Protein AF-A0A0G4EU06-F1 (afdb_monomer)

Mean predicted aligned error: 9.2 Å

Foldseek 3Di:
DDDDDVLQQDADDDDDDDDDDDDPDFDDPQPPRFPKTFDDPPCLQGPRDHPQDKQFQGRLSLQFAADPAPQQQLLSQLQSQLCQQVVNNPSHSVVLCVQCVVLDPPCSRPHHDAQVSSQVSLVSSQWHKDWDQLVVDDLVVQLVVQSVLSNVSHKKKFWFFCVLLPHPDDTIGIWIFGIARPVQQWTWTSRNHPPGGIITGHSVSSSRRQQDADPVVRGGTTMIGIHHDQDPDPPDD

Solvent-accessible surface area (backbone atoms only — not comparable to full-atom values): 13623 Å² total; per-residue (Å²): 128,89,80,79,51,65,76,81,71,65,44,61,86,79,90,83,84,91,75,78,92,78,84,87,76,73,78,59,74,48,99,76,82,39,85,50,48,61,45,64,91,81,59,53,76,59,50,74,62,50,98,77,68,48,42,46,28,81,72,54,35,78,40,64,58,59,32,93,51,100,37,38,29,60,48,26,35,47,19,28,50,49,13,64,68,69,72,37,81,80,51,34,43,70,55,46,51,65,76,42,50,94,72,54,61,93,52,25,90,81,73,24,76,50,78,74,63,47,43,62,53,40,42,74,70,58,27,41,65,47,78,44,50,32,77,81,62,47,55,66,58,52,50,51,51,49,53,56,33,24,74,72,52,31,47,32,40,36,33,30,26,32,50,70,53,54,45,92,65,94,40,80,46,32,25,27,40,47,32,37,35,73,89,70,47,26,32,33,34,54,46,19,54,76,91,55,49,34,35,34,35,35,48,63,44,50,38,56,13,9,52,36,74,37,83,90,72,74,37,48,29,22,38,32,44,55,40,68,51,81,62,88,70,84,73,84,126

Radius of gyration: 17.37 Å; Cα contacts (8 Å, |Δi|>4): 442; chains: 1; bounding box: 33×51×48 Å

pLDDT: mean 79.71, std 24.06, range [26.06, 98.81]

InterPro domains:
  IPR007719 Phytochelatin synthase, N-terminal catalytic domain [PF05023] (93-223)
  IPR007719 Phytochelatin synthase, N-terminal catalytic domain [PS51443] (1-231)
  IPR038156 Phytochelatin synthase, N-terminal domain superfamily [G3DSA:3.90.70.30] (51-231)
  IPR038765 Papain-like cysteine peptidase superfamily [SSF54001] (62-226)
  IPR040409 Phytochelatin synthase [PTHR33447] (110-230)

Sequence (237 aa):
MPRCLATELLFDLDEIQPRPAYDGKVFCRQPHGTDLLLLGKDDANMTLHGDGGVLAVPGIGRWFKKQETNTTCAIASLALTAGVAHGDALISESSLVERLAPLLPSDLATKGMTLQQLVPLVDAAGLRPSTHLASDSSVEAFRDACCASLRRGVPVIVNYDMTCLGQEGVGGHFSVVGAYAPSCDRFLLLDVWPETPLVWATASQLYAAMDTIDGDSARSRGFIIVERKDGPGRQSD

Secondary structure (DSSP, 8-state):
-----GGGGPPP--SS-PPPP---------TT---PEEEPTTGGG-----TT--EE-TTGGGG----SSTT-HHHHHHHHHHHHHHT-TT--HHHHHHHHGGGS-TTHHHH---HHHHHHHHHHTTEEEEEEEGGGS-HHHHHHHHHHHHHTT--EEEEEEHHHHT-SSSSEEEEEEEEEETTTTEEEEE---TTPPEEEEEHHHHHHHHSSEETTTTEE-EEEEEEEPPPSP----

Structure (mmCIF, N/CA/C/O backbone):
data_AF-A0A0G4EU06-F1
#
_entry.id   AF-A0A0G4EU06-F1
#
loop_
_atom_site.group_PDB
_atom_site.id
_atom_site.type_symbol
_atom_site.label_atom_id
_atom_site.label_alt_id
_atom_site.label_comp_id
_atom_site.label_asym_id
_atom_site.label_entity_id
_atom_site.label_seq_id
_atom_site.pdbx_PDB_ins_code
_atom_site.Cartn_x
_atom_site.Cartn_y
_atom_site.Cartn_z
_atom_site.occupancy
_atom_site.B_iso_or_equiv
_atom_site.auth_seq_id
_atom_site.auth_comp_id
_atom_site.auth_asym_id
_atom_site.auth_atom_id
_atom_site.pdbx_PDB_model_num
ATOM 1 N N . MET A 1 1 ? -17.091 5.864 24.837 1.00 31.31 1 MET A N 1
ATOM 2 C CA . MET A 1 1 ? -16.634 4.793 23.928 1.00 31.31 1 MET A CA 1
ATOM 3 C C . MET A 1 1 ? -15.560 3.999 24.651 1.00 31.31 1 MET A C 1
ATOM 5 O O . MET A 1 1 ? -14.757 4.644 25.324 1.00 31.31 1 MET A O 1
ATOM 9 N N . PRO A 1 2 ? -15.575 2.657 24.618 1.00 33.62 2 PRO A N 1
ATOM 10 C CA . PRO A 1 2 ? -14.518 1.870 25.244 1.00 33.62 2 PRO A CA 1
ATOM 11 C C . PRO A 1 2 ? -13.181 2.208 24.570 1.00 33.62 2 PRO A C 1
ATOM 13 O O . PRO A 1 2 ? -13.089 2.265 23.345 1.00 33.62 2 PRO A O 1
ATOM 16 N N . ARG A 1 3 ? -12.165 2.529 25.376 1.00 37.31 3 ARG A N 1
ATOM 17 C CA . ARG A 1 3 ? -10.793 2.734 24.905 1.00 37.31 3 ARG A CA 1
ATOM 18 C C . ARG A 1 3 ? -10.205 1.356 24.640 1.00 37.31 3 ARG A C 1
ATOM 20 O O . ARG A 1 3 ? -9.918 0.652 25.598 1.00 37.31 3 ARG A O 1
ATOM 27 N N . CYS A 1 4 ? -10.030 1.000 23.374 1.00 39.66 4 CYS A N 1
ATOM 28 C CA . CYS A 1 4 ? -9.240 -0.170 23.018 1.00 39.66 4 CYS A CA 1
ATOM 29 C C . CYS A 1 4 ? -7.771 0.173 23.286 1.00 39.66 4 CYS A C 1
ATOM 31 O O . CYS A 1 4 ? -7.215 1.085 22.667 1.00 39.66 4 CYS A O 1
ATOM 33 N N . LEU A 1 5 ? -7.187 -0.463 24.296 1.00 39.22 5 LEU A N 1
ATOM 34 C CA . LEU A 1 5 ? -5.775 -0.301 24.624 1.00 39.22 5 LEU A CA 1
ATOM 35 C C . LEU A 1 5 ? -4.971 -1.216 23.700 1.00 39.22 5 LEU A C 1
ATOM 37 O O . LEU A 1 5 ? -5.394 -2.331 23.420 1.00 39.22 5 LEU A O 1
ATOM 41 N N . ALA A 1 6 ? -3.794 -0.785 23.245 1.00 40.38 6 ALA A N 1
ATOM 42 C CA . ALA A 1 6 ? -2.933 -1.618 22.399 1.00 40.38 6 ALA A CA 1
ATOM 43 C C . ALA A 1 6 ? -2.552 -2.963 23.057 1.00 40.38 6 ALA A C 1
ATOM 45 O O . ALA A 1 6 ? -2.252 -3.922 22.357 1.00 40.38 6 ALA A O 1
ATOM 46 N N . THR A 1 7 ? -2.636 -3.061 24.389 1.00 36.06 7 THR A N 1
ATOM 47 C CA . THR A 1 7 ? -2.501 -4.309 25.151 1.00 36.06 7 THR A CA 1
ATOM 48 C C . THR A 1 7 ? -3.620 -5.328 24.908 1.00 36.06 7 THR A C 1
ATOM 50 O O . THR A 1 7 ? -3.384 -6.512 25.098 1.00 36.06 7 THR A O 1
ATOM 53 N N . GLU A 1 8 ? -4.810 -4.912 24.464 1.00 33.50 8 GLU A N 1
ATOM 54 C CA . GLU A 1 8 ? -5.908 -5.813 24.059 1.00 33.50 8 GLU A CA 1
ATOM 55 C C . GLU A 1 8 ? -5.750 -6.324 22.616 1.00 33.50 8 GLU A C 1
ATOM 57 O O . GLU A 1 8 ? -6.488 -7.201 22.178 1.00 33.50 8 GLU A O 1
ATOM 62 N N . LEU A 1 9 ? -4.782 -5.774 21.877 1.00 41.88 9 LEU A N 1
ATOM 63 C CA . LEU A 1 9 ? -4.365 -6.212 20.545 1.00 41.88 9 LEU A CA 1
ATOM 64 C C . LEU A 1 9 ? -3.021 -6.965 20.605 1.00 41.88 9 LEU A C 1
ATOM 66 O O . LEU A 1 9 ? -2.372 -7.119 19.575 1.00 41.88 9 LEU A O 1
ATOM 70 N N . LEU A 1 10 ? -2.558 -7.375 21.795 1.00 36.28 10 LEU A N 1
ATOM 71 C CA . LEU A 1 10 ? -1.345 -8.181 21.945 1.00 36.28 10 LEU A CA 1
ATOM 72 C C . LEU A 1 10 ? -1.678 -9.647 21.696 1.00 36.28 10 LEU A C 1
ATOM 74 O O . LEU A 1 10 ? -2.497 -10.242 22.394 1.00 36.28 10 LEU A O 1
ATOM 78 N N . PHE A 1 11 ? -1.025 -10.203 20.686 1.00 42.72 11 PHE A N 1
ATOM 79 C CA . PHE A 1 11 ? -1.194 -11.579 20.259 1.00 42.72 11 PHE A CA 1
ATOM 80 C C . PHE A 1 11 ? -0.023 -12.445 20.744 1.00 42.72 11 PHE A C 1
ATOM 82 O O . PHE A 1 11 ? 0.967 -11.924 21.263 1.00 42.72 11 PHE A O 1
ATOM 89 N N . ASP A 1 12 ? -0.144 -13.764 20.610 1.00 32.78 12 ASP A N 1
ATOM 90 C CA . ASP A 1 12 ? 0.834 -14.725 21.125 1.00 32.78 12 ASP A CA 1
ATOM 91 C C . ASP A 1 12 ? 2.170 -14.641 20.366 1.00 32.78 12 ASP A C 1
ATOM 93 O O . ASP A 1 12 ? 2.211 -14.636 19.131 1.00 32.78 12 ASP A O 1
ATOM 97 N N . LEU A 1 13 ? 3.266 -14.542 21.118 1.00 35.59 13 LEU A N 1
ATOM 98 C CA . LEU A 1 13 ? 4.623 -14.340 20.610 1.00 35.59 13 LEU A CA 1
ATOM 99 C C . LEU A 1 13 ? 5.467 -15.592 20.858 1.00 35.59 13 LEU A C 1
ATOM 101 O O . LEU A 1 13 ? 6.407 -15.546 21.657 1.00 35.59 13 LEU A O 1
ATOM 105 N N . ASP A 1 14 ? 5.150 -16.678 20.161 1.00 29.47 14 ASP A N 1
ATOM 106 C CA . ASP A 1 14 ? 5.977 -17.880 20.183 1.00 29.47 14 ASP A CA 1
ATOM 107 C C . ASP A 1 14 ? 6.802 -18.041 18.896 1.00 29.47 14 ASP A C 1
ATOM 109 O O . ASP A 1 14 ? 6.309 -17.927 17.777 1.00 29.47 14 ASP A O 1
ATOM 113 N N . GLU A 1 15 ? 8.090 -18.311 19.136 1.00 33.31 15 GLU A N 1
ATOM 114 C CA . GLU A 1 15 ? 9.191 -18.650 18.225 1.00 33.31 15 GLU A CA 1
ATOM 115 C C . GLU A 1 15 ? 9.871 -17.512 17.428 1.00 33.31 15 GLU A C 1
ATOM 117 O O . GLU A 1 15 ? 9.556 -17.219 16.278 1.00 33.31 15 GLU A O 1
ATOM 122 N N . ILE A 1 16 ? 10.918 -16.918 18.032 1.00 28.78 16 ILE A N 1
ATOM 123 C CA . ILE A 1 16 ? 12.352 -17.078 17.662 1.00 28.78 16 ILE A CA 1
ATOM 124 C C . ILE A 1 16 ? 13.224 -16.186 18.598 1.00 28.78 16 ILE A C 1
ATOM 126 O O . ILE A 1 16 ? 13.313 -14.981 18.405 1.00 28.78 16 ILE A O 1
ATOM 130 N N . GLN A 1 17 ? 13.893 -16.823 19.582 1.00 26.06 17 GLN A N 1
ATOM 131 C CA . GLN A 1 17 ? 15.122 -16.427 20.337 1.00 26.06 17 GLN A CA 1
ATOM 132 C C . GLN A 1 17 ? 15.122 -15.123 21.211 1.00 26.06 17 GLN A C 1
ATOM 134 O O . GLN A 1 17 ? 14.263 -14.263 21.057 1.00 26.06 17 GLN A O 1
ATOM 139 N N . PRO A 1 18 ? 15.989 -15.014 22.256 1.00 34.06 18 PRO A N 1
ATOM 140 C CA . PRO A 1 18 ? 15.631 -14.413 23.550 1.00 34.06 18 PRO A CA 1
ATOM 141 C C . PRO A 1 18 ? 15.696 -12.878 23.586 1.00 34.06 18 PRO A C 1
ATOM 143 O O . PRO A 1 18 ? 16.629 -12.259 23.080 1.00 34.06 18 PRO A O 1
ATOM 146 N N . ARG A 1 19 ? 14.708 -12.276 24.260 1.00 33.72 19 ARG A N 1
ATOM 147 C CA . ARG A 1 19 ? 14.494 -10.823 24.363 1.00 33.72 19 ARG A CA 1
ATOM 148 C C . ARG A 1 19 ? 15.201 -10.196 25.573 1.00 33.72 19 ARG A C 1
ATOM 150 O O . ARG A 1 19 ? 15.254 -10.828 26.629 1.00 33.72 19 ARG A O 1
ATOM 157 N N . PRO A 1 20 ? 15.610 -8.916 25.506 1.00 28.33 20 PRO A N 1
ATOM 158 C CA . PRO A 1 20 ? 15.630 -8.066 26.689 1.00 28.33 20 PRO A CA 1
ATOM 159 C C . PRO A 1 20 ? 14.183 -7.763 27.126 1.00 28.33 20 PRO A C 1
ATOM 161 O O . PRO A 1 20 ? 13.293 -7.589 26.296 1.00 28.33 20 PRO A O 1
ATOM 164 N N . ALA A 1 21 ? 13.936 -7.756 28.436 1.00 29.19 21 ALA A N 1
ATOM 165 C CA . ALA A 1 21 ? 12.603 -7.633 29.030 1.00 29.19 21 ALA A CA 1
ATOM 166 C C . ALA A 1 21 ? 11.836 -6.389 28.531 1.00 29.19 21 ALA A C 1
ATOM 168 O O . ALA A 1 21 ? 12.341 -5.271 28.623 1.00 29.19 21 ALA A O 1
ATOM 169 N N . TYR A 1 22 ? 10.610 -6.586 28.034 1.00 33.06 22 TYR A N 1
ATOM 170 C CA . TYR A 1 22 ? 9.740 -5.520 27.527 1.00 33.06 22 TYR A CA 1
ATOM 171 C C . TYR A 1 22 ? 8.557 -5.291 28.488 1.00 33.06 22 TYR A C 1
ATOM 173 O O . TYR A 1 22 ? 7.755 -6.194 28.713 1.00 33.06 22 TYR A O 1
ATOM 181 N N . ASP A 1 23 ? 8.456 -4.089 29.067 1.00 27.86 23 ASP A N 1
ATOM 182 C CA . ASP A 1 23 ? 7.500 -3.701 30.128 1.00 27.86 23 ASP A CA 1
ATOM 183 C C . ASP A 1 23 ? 6.190 -3.094 29.578 1.00 27.86 23 ASP A C 1
ATOM 185 O O . ASP A 1 23 ? 5.802 -1.987 29.940 1.00 27.86 23 ASP A O 1
ATOM 189 N N . GLY A 1 24 ? 5.515 -3.791 28.656 1.00 33.66 24 GLY A N 1
ATOM 190 C CA . GLY A 1 24 ? 4.064 -3.658 28.413 1.00 33.66 24 GLY A CA 1
ATOM 191 C C . GLY A 1 24 ? 3.449 -2.267 28.152 1.00 33.66 24 GLY A C 1
ATOM 192 O O . GLY A 1 24 ? 2.228 -2.133 28.224 1.00 33.66 24 GLY A O 1
ATOM 193 N N . LYS A 1 25 ? 4.223 -1.217 27.855 1.00 33.34 25 LYS A N 1
ATOM 194 C CA . LYS A 1 25 ? 3.709 0.152 27.679 1.00 33.34 25 LYS A CA 1
ATOM 195 C C . LYS A 1 25 ? 3.772 0.588 26.221 1.00 33.34 25 LYS A C 1
ATOM 197 O O . LYS A 1 25 ? 4.757 1.164 25.774 1.00 33.34 25 LYS A O 1
ATOM 202 N N . VAL A 1 26 ? 2.669 0.383 25.505 1.00 37.12 26 VAL A N 1
ATOM 203 C CA . VAL A 1 26 ? 2.408 1.021 24.209 1.00 37.12 26 VAL A CA 1
ATOM 204 C C . VAL A 1 26 ? 1.682 2.341 24.449 1.00 37.12 26 VAL A C 1
ATOM 206 O O . VAL A 1 26 ? 0.474 2.355 24.658 1.00 37.12 26 VAL A O 1
ATOM 209 N N . PHE A 1 27 ? 2.414 3.452 24.411 1.00 35.69 27 PHE A N 1
ATOM 210 C CA . PHE A 1 27 ? 1.859 4.782 24.161 1.00 35.69 27 PHE A CA 1
ATOM 211 C C . PHE A 1 27 ? 2.941 5.666 23.552 1.00 35.69 27 PHE A C 1
ATOM 213 O O . PHE A 1 27 ? 3.854 6.100 24.247 1.00 35.69 27 PHE A O 1
ATOM 220 N N . CYS A 1 28 ? 2.775 6.025 22.284 1.00 31.33 28 CYS A N 1
ATOM 221 C CA . CYS A 1 28 ? 3.336 7.268 21.781 1.00 31.33 28 CYS A CA 1
ATOM 222 C C . CYS A 1 28 ? 2.177 8.070 21.200 1.00 31.33 28 CYS A C 1
ATOM 224 O O . CYS A 1 28 ? 1.813 7.918 20.039 1.00 31.33 28 CYS A O 1
ATOM 226 N N . ARG A 1 29 ? 1.572 8.926 22.034 1.00 33.97 29 ARG A N 1
ATOM 227 C CA . ARG A 1 29 ? 0.872 10.097 21.502 1.00 33.97 29 ARG A CA 1
ATOM 228 C C . ARG A 1 29 ? 1.923 10.877 20.724 1.00 33.97 29 ARG A C 1
ATOM 230 O O . ARG A 1 29 ? 2.868 11.375 21.334 1.00 33.97 29 ARG A O 1
ATOM 237 N N . GLN A 1 30 ? 1.769 10.964 19.408 1.00 37.09 30 GLN A N 1
ATOM 238 C CA . GLN A 1 30 ? 2.522 11.943 18.636 1.00 37.09 30 GLN A CA 1
ATOM 239 C C . GLN A 1 30 ? 2.224 13.340 19.222 1.00 37.09 30 GLN A C 1
ATOM 241 O O . GLN A 1 30 ? 1.119 13.558 19.743 1.00 37.09 30 GLN A O 1
ATOM 246 N N . PRO A 1 31 ? 3.157 14.305 19.151 1.00 32.3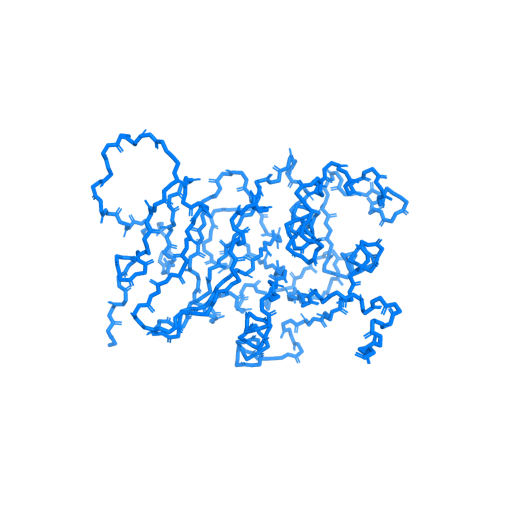8 31 PRO A N 1
ATOM 247 C CA . PRO A 1 31 ? 2.986 15.634 19.749 1.00 32.38 31 PRO A CA 1
ATOM 248 C C . PRO A 1 31 ? 1.784 16.432 19.202 1.00 32.38 31 PRO A C 1
ATOM 250 O O . PRO A 1 31 ? 1.507 17.534 19.675 1.00 32.38 31 PRO A O 1
ATOM 253 N N . HIS A 1 32 ? 1.059 15.898 18.213 1.00 39.41 32 HIS A N 1
ATOM 254 C CA . HIS A 1 32 ? 0.031 16.588 17.435 1.00 39.41 32 HIS A CA 1
ATOM 255 C C . HIS A 1 32 ? -1.331 15.871 17.419 1.00 39.41 32 HIS A C 1
ATOM 257 O O . HIS A 1 32 ? -2.067 15.937 16.442 1.00 39.41 32 HIS A O 1
ATOM 263 N N . GLY A 1 33 ? -1.713 15.215 18.519 1.00 41.62 33 GLY A N 1
ATOM 264 C CA . GLY A 1 33 ? -3.121 14.866 18.767 1.00 41.62 33 GLY A CA 1
ATOM 265 C C . GLY A 1 33 ? -3.715 13.746 17.903 1.00 41.62 33 GLY A C 1
ATOM 266 O O . GLY A 1 33 ? -4.927 13.543 17.956 1.00 41.62 33 GLY A O 1
ATOM 267 N N . THR A 1 34 ? -2.904 12.996 17.155 1.00 52.56 34 THR A N 1
ATOM 268 C CA . THR A 1 34 ? -3.357 11.826 16.394 1.00 52.56 34 THR A CA 1
ATOM 269 C C . THR A 1 34 ? -3.357 10.560 17.251 1.00 52.56 34 THR A C 1
ATOM 271 O O . THR A 1 34 ? -2.428 10.276 18.008 1.00 52.56 34 THR A O 1
ATOM 274 N N . ASP A 1 35 ? -4.455 9.806 17.166 1.00 63.22 35 ASP A N 1
ATOM 275 C CA . ASP A 1 35 ? -4.707 8.588 17.942 1.00 63.22 35 ASP A CA 1
ATOM 276 C C . ASP A 1 35 ? -4.176 7.351 17.199 1.00 63.22 35 ASP A C 1
ATOM 278 O O . ASP A 1 35 ? -4.943 6.473 16.809 1.00 63.22 35 ASP A O 1
ATOM 282 N N . LEU A 1 36 ? -2.871 7.324 16.908 1.00 63.59 36 LEU A N 1
ATOM 283 C CA . LEU A 1 36 ? -2.190 6.167 16.314 1.00 63.59 36 LEU A CA 1
ATOM 284 C C . LEU A 1 36 ? -1.681 5.233 17.419 1.00 63.59 36 LEU A C 1
ATOM 286 O O . LEU A 1 36 ? -1.103 5.697 18.403 1.00 63.59 36 LEU A O 1
ATOM 290 N N . LEU A 1 37 ? -1.852 3.917 17.247 1.00 65.94 37 LEU A N 1
ATOM 291 C CA . LEU A 1 37 ? -1.211 2.928 18.124 1.00 65.94 37 LEU A CA 1
ATOM 292 C C . LEU A 1 37 ? 0.017 2.366 17.411 1.00 65.94 37 LEU A C 1
ATOM 294 O O . LEU A 1 37 ? -0.105 1.814 16.321 1.00 65.94 37 LEU A O 1
ATOM 298 N N . LEU A 1 38 ? 1.192 2.527 18.013 1.00 62.69 38 LEU A N 1
ATOM 299 C CA . LEU A 1 38 ? 2.465 2.098 17.432 1.00 62.69 38 LEU A CA 1
ATOM 300 C C . LEU A 1 38 ? 2.844 0.715 17.972 1.00 62.69 38 LEU A C 1
ATOM 302 O O . LEU A 1 38 ? 2.709 0.475 19.170 1.00 62.69 38 LEU A O 1
ATOM 306 N N . LEU A 1 39 ? 3.350 -0.163 17.111 1.00 61.31 39 LEU A N 1
ATOM 307 C CA . LEU A 1 39 ? 3.969 -1.432 17.506 1.00 61.31 39 LEU A CA 1
ATOM 308 C C . LEU A 1 39 ? 5.498 -1.304 17.496 1.00 61.31 39 LEU A C 1
ATOM 310 O O . LEU A 1 39 ? 6.059 -0.469 16.783 1.00 61.31 39 LEU A O 1
ATOM 314 N N . GLY A 1 40 ? 6.182 -2.117 18.300 1.00 51.50 40 GLY A N 1
ATOM 315 C CA . GLY A 1 40 ? 7.639 -2.147 18.357 1.00 51.50 40 GLY A CA 1
ATOM 316 C C . GLY A 1 40 ? 8.263 -2.607 17.035 1.00 51.50 40 GLY A C 1
ATOM 317 O O . GLY A 1 40 ? 7.629 -3.260 16.207 1.00 51.50 40 GLY A O 1
ATOM 318 N N . LYS A 1 41 ? 9.537 -2.250 16.822 1.00 42.56 41 LYS A N 1
ATOM 319 C CA . LYS A 1 41 ? 10.278 -2.527 15.575 1.00 42.56 41 LYS A CA 1
ATOM 320 C C . LYS A 1 41 ? 10.529 -4.023 15.308 1.00 42.56 41 LYS A C 1
ATOM 322 O O . LYS A 1 41 ? 10.807 -4.368 14.164 1.00 42.56 41 LYS A O 1
ATOM 327 N N . ASP A 1 42 ? 10.367 -4.884 16.314 1.00 40.53 42 ASP A N 1
ATOM 328 C CA . ASP A 1 42 ? 10.672 -6.323 16.251 1.00 40.53 42 ASP A CA 1
ATOM 329 C C . ASP A 1 42 ? 9.412 -7.222 16.184 1.00 40.53 42 ASP A C 1
ATOM 331 O O . ASP A 1 42 ? 9.513 -8.447 16.188 1.00 40.53 42 ASP A O 1
ATOM 335 N N . ASP A 1 43 ? 8.214 -6.634 16.068 1.00 45.91 43 ASP A N 1
ATOM 336 C CA . ASP A 1 43 ? 6.922 -7.328 16.230 1.00 45.91 43 ASP A CA 1
ATOM 337 C C . ASP A 1 43 ? 6.339 -7.911 14.919 1.00 45.91 43 ASP A C 1
ATOM 339 O O . ASP A 1 43 ? 5.149 -8.216 14.827 1.00 45.91 43 ASP A O 1
ATOM 343 N N . ALA A 1 44 ? 7.146 -8.075 13.866 1.00 40.34 44 ALA A N 1
ATOM 344 C CA . ALA A 1 44 ? 6.649 -8.519 12.557 1.00 40.34 44 ALA A CA 1
ATOM 345 C C . ALA A 1 44 ? 6.130 -9.972 12.554 1.00 40.34 44 ALA A C 1
ATOM 347 O O . ALA A 1 44 ? 5.256 -10.297 11.757 1.00 40.34 44 ALA A O 1
ATOM 348 N N . ASN A 1 45 ? 6.604 -10.836 13.461 1.00 36.28 45 ASN A N 1
ATOM 349 C CA . ASN A 1 45 ? 6.195 -12.248 13.556 1.00 36.28 45 ASN A CA 1
ATOM 350 C C . ASN A 1 45 ? 4.844 -12.471 14.258 1.00 36.28 45 ASN A C 1
ATOM 352 O O . ASN A 1 45 ? 4.557 -13.573 14.719 1.00 36.28 45 ASN A O 1
ATOM 356 N N . MET A 1 46 ? 3.994 -11.448 14.349 1.00 46.41 46 MET A N 1
ATOM 357 C CA . MET A 1 46 ? 2.757 -11.569 15.103 1.00 46.41 46 MET A CA 1
ATOM 358 C C . MET A 1 46 ? 1.753 -12.505 14.432 1.00 46.41 46 MET A C 1
ATOM 360 O O . MET A 1 46 ? 1.123 -12.177 13.425 1.00 46.41 46 MET A O 1
ATOM 364 N N . THR A 1 47 ? 1.564 -13.672 15.041 1.00 38.09 47 THR A N 1
ATOM 365 C CA . THR A 1 47 ? 0.394 -14.511 14.823 1.00 38.09 47 THR A CA 1
ATOM 366 C C . THR A 1 47 ? -0.805 -13.755 15.381 1.00 38.09 47 THR A C 1
ATOM 368 O O . THR A 1 47 ? -1.035 -13.765 16.581 1.00 38.09 47 THR A O 1
ATOM 371 N N . LEU A 1 48 ? -1.531 -13.020 14.536 1.00 43.62 48 LEU A N 1
ATOM 372 C CA . LEU A 1 48 ? -2.675 -12.191 14.931 1.00 43.62 48 LEU A CA 1
ATOM 373 C C . LEU A 1 48 ? -3.872 -13.079 15.351 1.00 43.62 48 LEU A C 1
ATOM 375 O O . LEU A 1 48 ? -4.824 -13.257 14.594 1.00 43.62 48 LEU A O 1
ATOM 379 N N . HIS A 1 49 ? -3.810 -13.687 16.537 1.00 39.38 49 HIS A N 1
ATOM 380 C CA . HIS A 1 49 ? -4.869 -14.511 17.131 1.00 39.38 49 HIS A CA 1
ATOM 381 C C . HIS A 1 49 ? -5.528 -13.802 18.309 1.00 39.38 49 HIS A C 1
ATOM 383 O O . HIS A 1 49 ? -5.049 -13.879 19.435 1.00 39.38 49 HIS A O 1
ATOM 389 N N . GLY A 1 50 ? -6.608 -13.070 18.047 1.00 38.56 50 GLY A N 1
ATOM 390 C CA . GLY A 1 50 ? -7.351 -12.375 19.095 1.00 38.56 50 GLY A CA 1
ATOM 391 C C . GLY A 1 50 ? -8.680 -13.052 19.364 1.00 38.56 50 GLY A C 1
ATOM 392 O O . GLY A 1 50 ? -9.526 -13.110 18.465 1.00 38.56 50 GLY A O 1
ATOM 393 N N . ASP A 1 51 ? -8.898 -13.460 20.613 1.00 39.69 51 ASP A N 1
ATOM 394 C CA . ASP A 1 51 ? -10.241 -13.482 21.187 1.00 39.69 51 ASP A CA 1
ATOM 395 C C . ASP A 1 51 ? -10.848 -12.081 20.975 1.00 39.69 51 ASP A C 1
ATOM 397 O O . ASP A 1 51 ? -10.458 -11.108 21.614 1.00 39.69 51 ASP A O 1
ATOM 401 N N . GLY A 1 52 ? -11.718 -11.946 19.966 1.00 50.66 52 GLY A N 1
ATOM 402 C CA . GLY A 1 52 ? -12.224 -10.645 19.502 1.00 50.66 52 GLY A CA 1
ATOM 403 C C . GLY A 1 52 ? -12.421 -10.497 17.987 1.00 50.66 52 GLY A C 1
ATOM 404 O O . GLY A 1 52 ? -12.985 -9.495 17.553 1.00 50.66 52 GLY A O 1
ATOM 405 N N . GLY A 1 53 ? -12.012 -11.476 17.170 1.00 66.12 53 GLY A N 1
ATOM 406 C CA . GLY A 1 53 ? -12.384 -11.518 15.746 1.00 66.12 53 GLY A CA 1
ATOM 407 C C . GLY A 1 53 ? -11.580 -10.584 14.833 1.00 66.12 53 GLY A C 1
ATOM 408 O O . GLY A 1 53 ? -12.117 -10.071 13.850 1.00 66.12 53 GLY A O 1
ATOM 409 N N . VAL A 1 54 ? -10.302 -10.356 15.151 1.00 75.25 54 VAL A N 1
ATOM 410 C CA . VAL A 1 54 ? -9.366 -9.641 14.268 1.00 75.25 54 VAL A CA 1
ATOM 411 C C . VAL A 1 54 ? -9.214 -10.397 12.956 1.00 75.25 54 VAL A C 1
ATOM 413 O O . VAL A 1 54 ? -9.040 -11.613 12.922 1.00 75.25 54 VAL A O 1
ATOM 416 N N . LEU A 1 55 ? -9.284 -9.647 11.866 1.00 85.00 55 LEU A N 1
ATOM 417 C CA . LEU A 1 55 ? -9.170 -10.165 10.522 1.00 85.00 55 LEU A CA 1
ATOM 418 C C . LEU A 1 55 ? -7.767 -9.889 9.989 1.00 85.00 55 LEU A C 1
ATOM 420 O O . LEU A 1 55 ? -7.401 -8.732 9.819 1.00 85.00 55 LEU A O 1
ATOM 424 N N . ALA A 1 56 ? -6.998 -10.931 9.698 1.00 85.62 56 ALA A N 1
ATOM 425 C CA . ALA A 1 56 ? -5.585 -10.811 9.363 1.00 85.62 56 ALA A CA 1
ATOM 426 C C . ALA A 1 56 ? -5.180 -11.710 8.197 1.00 85.62 56 ALA A C 1
ATOM 428 O O . ALA A 1 56 ? -5.745 -12.788 8.014 1.00 85.62 56 ALA A O 1
ATOM 429 N N . VAL A 1 57 ? -4.151 -11.292 7.458 1.00 85.69 57 VAL A N 1
ATOM 43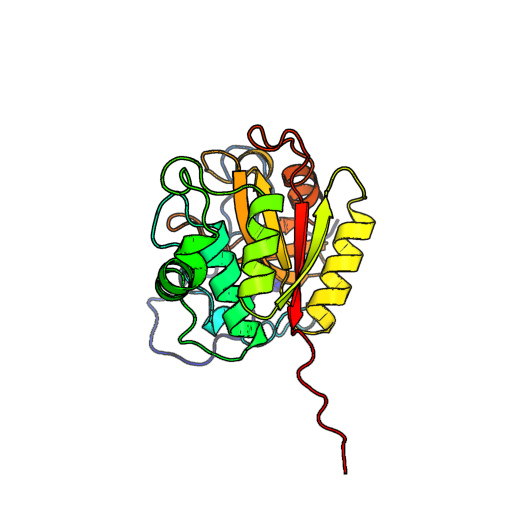0 C CA . VAL A 1 57 ? -3.457 -12.156 6.498 1.00 85.69 57 VAL A CA 1
ATOM 431 C C . VAL A 1 57 ? -2.481 -13.066 7.256 1.00 85.69 57 VAL A C 1
ATOM 433 O O . VAL A 1 57 ? -1.531 -12.559 7.862 1.00 85.69 57 VAL A O 1
ATOM 436 N N . PRO A 1 58 ? -2.666 -14.398 7.237 1.00 79.50 58 PRO A N 1
ATOM 437 C CA . PRO A 1 58 ? -1.804 -15.307 7.986 1.00 79.50 58 PRO A CA 1
ATOM 438 C C . PRO A 1 58 ? -0.342 -15.244 7.529 1.00 79.50 58 PRO A C 1
ATOM 440 O O . PRO A 1 58 ? -0.051 -15.260 6.334 1.00 79.50 58 PRO A O 1
ATOM 443 N N . GLY A 1 59 ? 0.584 -15.194 8.489 1.00 78.38 59 GLY A N 1
ATOM 444 C CA . GLY A 1 59 ? 2.027 -15.255 8.234 1.00 78.38 59 GLY A CA 1
ATOM 445 C C . GLY A 1 59 ? 2.624 -14.036 7.526 1.00 78.38 59 GLY A C 1
ATOM 446 O O . GLY A 1 59 ? 3.795 -14.093 7.154 1.00 78.38 59 GLY A O 1
ATOM 447 N N . ILE A 1 60 ? 1.860 -12.946 7.342 1.00 85.25 60 ILE A N 1
ATOM 448 C CA . ILE A 1 60 ? 2.263 -11.783 6.527 1.00 85.25 60 ILE A CA 1
ATOM 449 C C . ILE A 1 60 ? 3.629 -11.192 6.920 1.00 85.25 60 ILE A C 1
ATOM 451 O O . ILE A 1 60 ? 4.377 -10.712 6.068 1.00 85.25 60 ILE A O 1
ATOM 455 N N . GLY A 1 61 ? 3.989 -11.308 8.199 1.00 82.44 61 GLY A N 1
ATOM 456 C CA . GLY A 1 61 ? 5.280 -10.909 8.751 1.00 82.44 61 GLY A CA 1
ATOM 457 C C . GLY A 1 61 ? 6.499 -11.484 8.041 1.00 82.44 61 GLY A C 1
ATOM 458 O O . GLY A 1 61 ? 7.502 -10.793 7.893 1.00 82.44 61 GLY A O 1
ATOM 459 N N . ARG A 1 62 ? 6.402 -12.716 7.523 1.00 83.50 62 ARG A N 1
ATOM 460 C CA . ARG A 1 62 ? 7.504 -13.404 6.831 1.00 83.50 62 ARG A CA 1
ATOM 461 C C . ARG A 1 62 ? 8.013 -12.637 5.607 1.00 83.50 62 ARG A C 1
ATOM 463 O O . ARG A 1 62 ? 9.172 -12.791 5.225 1.00 83.50 62 ARG A O 1
ATOM 470 N N . TRP A 1 63 ? 7.142 -11.850 4.980 1.00 86.44 63 TRP A N 1
ATOM 471 C CA . TRP A 1 63 ? 7.442 -11.094 3.764 1.00 86.44 63 TRP A CA 1
ATOM 472 C C . TRP A 1 63 ? 7.656 -9.602 4.028 1.00 86.44 63 TRP A C 1
ATOM 474 O O . TRP A 1 63 ? 8.001 -8.864 3.107 1.00 86.44 63 TRP A O 1
ATOM 484 N N . PHE A 1 64 ? 7.460 -9.143 5.266 1.00 89.44 64 PHE A N 1
ATOM 485 C CA . PHE A 1 64 ? 7.616 -7.739 5.614 1.00 89.44 64 PHE A CA 1
ATOM 486 C C . PHE A 1 64 ? 9.096 -7.350 5.696 1.00 89.44 64 PHE A C 1
ATOM 488 O O . PHE A 1 64 ? 9.887 -7.962 6.414 1.00 89.44 64 PHE A O 1
ATOM 495 N N . LYS A 1 65 ? 9.459 -6.297 4.962 1.00 89.62 65 LYS A N 1
ATOM 496 C CA . LYS A 1 65 ? 10.777 -5.659 4.988 1.00 89.62 65 LYS A CA 1
ATOM 497 C C . LYS A 1 65 ? 10.600 -4.149 4.886 1.00 89.62 65 LYS A C 1
ATOM 499 O O . LYS A 1 65 ? 9.646 -3.673 4.271 1.00 89.62 65 LYS A O 1
ATOM 504 N N . LYS A 1 66 ? 11.540 -3.407 5.469 1.00 91.56 66 LYS A N 1
ATOM 505 C CA . LYS A 1 66 ? 11.671 -1.970 5.219 1.00 91.56 66 LYS A CA 1
ATOM 506 C C . LYS A 1 66 ? 12.245 -1.738 3.818 1.00 91.56 66 LYS A C 1
ATOM 508 O O . LYS A 1 66 ? 13.025 -2.563 3.345 1.00 91.56 66 LYS A O 1
ATOM 513 N N . GLN A 1 67 ? 11.835 -0.647 3.177 1.00 93.06 67 GLN A N 1
ATOM 514 C CA . GLN A 1 67 ? 12.307 -0.254 1.851 1.00 93.06 67 GLN A CA 1
ATOM 515 C C . GLN A 1 67 ? 13.817 0.021 1.854 1.00 93.06 67 GLN A C 1
ATOM 517 O O . GLN A 1 67 ? 14.367 0.475 2.860 1.00 93.06 67 GLN A O 1
ATOM 522 N N . GLU A 1 68 ? 14.485 -0.236 0.731 1.00 91.62 68 GLU A N 1
ATOM 523 C CA . GLU A 1 68 ? 15.944 -0.110 0.608 1.00 91.62 68 GLU A CA 1
ATOM 524 C C . GLU A 1 68 ? 16.393 1.341 0.330 1.00 91.62 68 GLU A C 1
ATOM 526 O O . GLU A 1 68 ? 17.520 1.716 0.657 1.00 91.62 68 GLU A O 1
ATOM 531 N N . THR A 1 69 ? 15.523 2.182 -0.245 1.00 90.62 69 THR A N 1
ATOM 532 C CA . THR A 1 69 ? 15.823 3.591 -0.578 1.00 90.62 69 THR A CA 1
ATOM 533 C C . THR A 1 69 ? 14.674 4.521 -0.199 1.00 90.62 69 THR A C 1
ATOM 535 O O . THR A 1 69 ? 13.554 4.064 -0.028 1.00 90.62 69 THR A O 1
ATOM 538 N N . ASN A 1 70 ? 14.895 5.837 -0.156 1.00 90.19 70 ASN A N 1
ATOM 539 C CA . ASN A 1 70 ? 13.872 6.815 0.249 1.00 90.19 70 ASN A CA 1
ATOM 540 C C . ASN A 1 70 ? 12.716 7.021 -0.752 1.00 90.19 70 ASN A C 1
ATOM 542 O O . ASN A 1 70 ? 11.803 7.785 -0.455 1.00 90.19 70 ASN A O 1
ATOM 546 N N . THR A 1 71 ? 12.721 6.381 -1.925 1.00 93.56 71 THR A N 1
ATOM 547 C CA . THR A 1 71 ? 11.681 6.589 -2.955 1.00 93.56 71 THR A CA 1
ATOM 548 C C . THR A 1 71 ? 11.039 5.297 -3.463 1.00 93.56 71 THR A C 1
ATOM 550 O O . THR A 1 71 ? 10.184 5.329 -4.346 1.00 93.56 71 THR A O 1
ATOM 553 N N . THR A 1 72 ? 11.403 4.145 -2.901 1.00 95.38 72 THR A N 1
ATOM 554 C CA . THR A 1 72 ? 10.977 2.823 -3.388 1.00 95.38 72 THR A CA 1
ATOM 555 C C . THR A 1 72 ? 9.864 2.173 -2.563 1.00 95.38 72 THR A C 1
ATOM 557 O O . THR A 1 72 ? 9.569 0.994 -2.756 1.00 95.38 72 THR A O 1
ATOM 560 N N . CYS A 1 73 ? 9.169 2.926 -1.703 1.00 96.81 73 CYS A N 1
ATOM 561 C CA . CYS A 1 73 ? 8.067 2.422 -0.869 1.00 96.81 73 CYS A CA 1
ATOM 562 C C . CYS A 1 73 ? 6.979 1.666 -1.659 1.00 96.81 73 CYS A C 1
ATOM 564 O O . CYS A 1 73 ? 6.456 0.652 -1.187 1.00 96.81 73 CYS A O 1
ATOM 566 N N . ALA A 1 74 ? 6.680 2.096 -2.891 1.00 97.81 74 ALA A N 1
ATOM 567 C CA . ALA A 1 74 ? 5.751 1.407 -3.789 1.00 97.81 74 ALA A CA 1
ATOM 568 C C . ALA A 1 74 ? 6.249 0.003 -4.189 1.00 97.81 74 ALA A C 1
ATOM 570 O O . ALA A 1 74 ? 5.477 -0.957 -4.191 1.00 97.81 74 ALA A O 1
ATOM 571 N N . ILE A 1 75 ? 7.548 -0.138 -4.478 1.00 97.94 75 ILE A N 1
ATOM 572 C CA . ILE A 1 75 ? 8.170 -1.409 -4.876 1.00 97.94 75 ILE A CA 1
ATOM 573 C C . ILE A 1 75 ? 8.341 -2.328 -3.664 1.00 97.94 75 ILE A C 1
ATOM 575 O O . ILE A 1 75 ? 8.066 -3.520 -3.769 1.00 97.94 75 ILE A O 1
ATOM 579 N N . ALA A 1 76 ? 8.709 -1.786 -2.501 1.00 97.50 76 ALA A N 1
ATOM 580 C CA . ALA A 1 76 ? 8.761 -2.538 -1.248 1.00 97.50 76 ALA A CA 1
ATOM 581 C C . ALA A 1 76 ? 7.381 -3.113 -0.875 1.00 97.50 76 ALA A C 1
ATOM 583 O O . ALA A 1 76 ? 7.254 -4.297 -0.556 1.00 97.50 76 ALA A O 1
ATOM 584 N N . SER A 1 77 ? 6.324 -2.304 -1.006 1.00 98.06 77 SER A N 1
ATOM 585 C CA . SER A 1 77 ? 4.937 -2.742 -0.791 1.00 98.06 77 SER A CA 1
ATOM 586 C C . SER A 1 77 ? 4.507 -3.817 -1.797 1.00 98.06 77 SER A C 1
ATOM 588 O O . SER A 1 77 ? 3.846 -4.795 -1.434 1.00 98.06 77 SER A O 1
ATOM 590 N N . LEU A 1 78 ? 4.916 -3.687 -3.064 1.00 98.19 78 LEU A N 1
ATOM 591 C CA . LEU A 1 78 ? 4.691 -4.720 -4.075 1.00 98.19 78 LEU A CA 1
ATOM 592 C C . LEU A 1 78 ? 5.454 -6.014 -3.758 1.00 98.19 78 LEU A C 1
ATOM 594 O O . LEU A 1 78 ? 4.887 -7.091 -3.906 1.00 98.19 78 LEU A O 1
ATOM 598 N N . ALA A 1 79 ? 6.702 -5.938 -3.294 1.00 97.31 79 ALA A N 1
ATOM 599 C CA . ALA A 1 79 ? 7.494 -7.112 -2.932 1.00 97.31 79 ALA A CA 1
ATOM 600 C C . ALA A 1 79 ? 6.833 -7.911 -1.805 1.00 97.31 79 ALA A C 1
ATOM 602 O O . ALA A 1 79 ? 6.672 -9.124 -1.928 1.00 97.31 79 ALA A O 1
ATOM 603 N N . LEU A 1 80 ? 6.373 -7.224 -0.755 1.00 95.06 80 LEU A N 1
ATOM 604 C CA . LEU A 1 80 ? 5.649 -7.844 0.354 1.00 95.06 80 LEU A CA 1
ATOM 605 C C . LEU A 1 80 ? 4.394 -8.568 -0.147 1.00 95.06 80 LEU A C 1
ATOM 607 O O . LEU A 1 80 ? 4.206 -9.758 0.110 1.00 95.06 80 LEU A O 1
ATOM 611 N N . THR A 1 81 ? 3.539 -7.866 -0.890 1.00 96.50 81 THR A N 1
ATOM 612 C CA . THR A 1 81 ? 2.268 -8.436 -1.356 1.00 96.50 81 THR A CA 1
ATOM 613 C C . THR A 1 81 ? 2.450 -9.551 -2.388 1.00 96.50 81 THR A C 1
ATOM 615 O O . THR A 1 81 ? 1.737 -10.553 -2.336 1.00 96.50 81 THR A O 1
ATOM 618 N N . ALA A 1 82 ? 3.440 -9.440 -3.275 1.00 95.94 82 ALA A N 1
ATOM 619 C CA . ALA A 1 82 ? 3.813 -10.502 -4.203 1.00 95.94 82 ALA A CA 1
ATOM 620 C C . ALA A 1 82 ? 4.387 -11.725 -3.477 1.00 95.94 82 ALA A C 1
ATOM 622 O O . ALA A 1 82 ? 4.056 -12.853 -3.84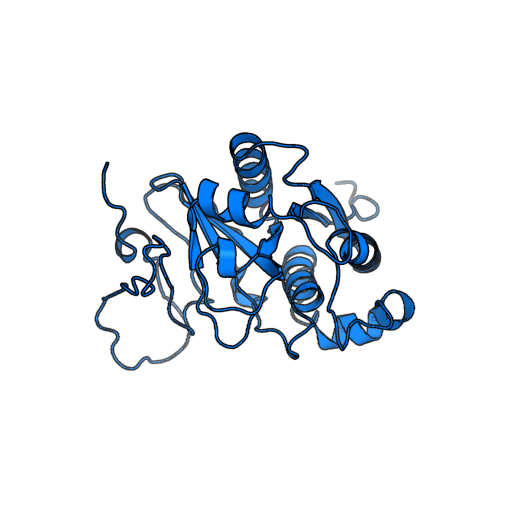1 1.00 95.94 82 ALA A O 1
ATOM 623 N N . GLY A 1 83 ? 5.185 -11.517 -2.427 1.00 93.75 83 GLY A N 1
ATOM 624 C CA . GLY A 1 83 ? 5.680 -12.587 -1.566 1.00 93.75 83 GLY A CA 1
ATOM 625 C C . GLY A 1 83 ? 4.542 -13.378 -0.921 1.00 93.75 83 GLY A C 1
ATOM 626 O O . GLY A 1 83 ? 4.539 -14.607 -0.993 1.00 93.75 83 GLY A O 1
ATOM 627 N N . VAL A 1 84 ? 3.529 -12.686 -0.385 1.00 92.12 84 VAL A N 1
ATOM 628 C CA . VAL A 1 84 ? 2.304 -13.314 0.146 1.00 92.12 84 VAL A CA 1
ATOM 629 C C . VAL A 1 84 ? 1.572 -14.100 -0.944 1.00 92.12 84 VAL A C 1
ATOM 631 O O . VAL A 1 84 ? 1.245 -15.270 -0.757 1.00 92.12 84 VAL A O 1
ATOM 634 N N . ALA A 1 85 ? 1.324 -13.475 -2.096 1.00 93.69 85 ALA A N 1
ATOM 635 C CA . ALA A 1 85 ? 0.533 -14.065 -3.172 1.00 93.69 85 ALA A CA 1
ATOM 636 C C . ALA A 1 85 ? 1.189 -15.316 -3.783 1.00 93.69 85 ALA A C 1
ATOM 638 O O . ALA A 1 85 ? 0.506 -16.297 -4.088 1.00 93.69 85 ALA A O 1
ATOM 639 N N . HIS A 1 86 ? 2.510 -15.302 -3.955 1.00 92.81 86 HIS A N 1
ATOM 640 C CA . HIS A 1 86 ? 3.249 -16.406 -4.573 1.00 92.81 86 HIS A CA 1
ATOM 641 C C . HIS A 1 86 ? 3.812 -17.404 -3.557 1.00 92.81 86 HIS A C 1
ATOM 643 O O . HIS A 1 86 ? 4.219 -18.497 -3.944 1.00 92.81 86 HIS A O 1
ATOM 649 N N . GLY A 1 87 ? 3.815 -17.061 -2.266 1.00 90.31 87 GLY A N 1
ATOM 650 C CA . GLY A 1 87 ? 4.465 -17.856 -1.225 1.00 90.31 87 GLY A CA 1
ATOM 651 C C . GLY A 1 87 ? 5.990 -17.890 -1.363 1.00 90.31 87 GLY A C 1
ATOM 652 O O . GLY A 1 87 ? 6.627 -18.814 -0.860 1.00 90.31 87 GLY A O 1
ATOM 653 N N . ASP A 1 88 ? 6.574 -16.903 -2.047 1.00 86.56 88 ASP A N 1
ATOM 654 C CA . ASP A 1 88 ? 7.991 -16.868 -2.402 1.00 86.56 88 ASP A CA 1
ATOM 655 C C . ASP A 1 88 ? 8.716 -15.744 -1.650 1.00 86.56 88 ASP A C 1
ATOM 657 O O . ASP A 1 88 ? 8.487 -14.557 -1.880 1.00 86.56 88 ASP A O 1
ATOM 661 N N . ALA A 1 89 ? 9.602 -16.130 -0.732 1.00 74.12 89 ALA A N 1
ATOM 662 C CA . ALA A 1 89 ? 10.397 -15.199 0.066 1.00 74.12 89 ALA A CA 1
ATOM 663 C C . ALA A 1 89 ? 11.594 -14.601 -0.700 1.00 74.12 89 ALA A C 1
ATOM 665 O O . ALA A 1 89 ? 12.247 -13.691 -0.185 1.00 74.12 89 ALA A O 1
ATOM 666 N N . LEU A 1 90 ? 11.897 -15.106 -1.904 1.00 82.12 90 LEU A N 1
ATOM 667 C CA . LEU A 1 90 ? 12.947 -14.562 -2.768 1.00 82.12 90 LEU A CA 1
ATOM 668 C C . LEU A 1 90 ? 12.498 -13.300 -3.507 1.00 82.12 90 LEU A C 1
ATOM 670 O O . LEU A 1 90 ? 13.344 -12.567 -4.012 1.00 82.12 90 LEU A O 1
ATOM 674 N N . ILE A 1 91 ? 11.193 -13.012 -3.535 1.00 89.44 91 ILE A N 1
ATOM 675 C CA . ILE A 1 91 ? 10.684 -11.752 -4.069 1.00 89.44 91 ILE A CA 1
ATOM 676 C C . ILE A 1 91 ? 11.072 -10.625 -3.104 1.00 89.44 91 ILE A C 1
ATOM 678 O O . ILE A 1 91 ? 10.499 -10.462 -2.028 1.00 89.44 91 ILE A O 1
ATOM 682 N N . SER A 1 92 ? 12.077 -9.849 -3.500 1.00 92.06 92 SER A N 1
ATOM 683 C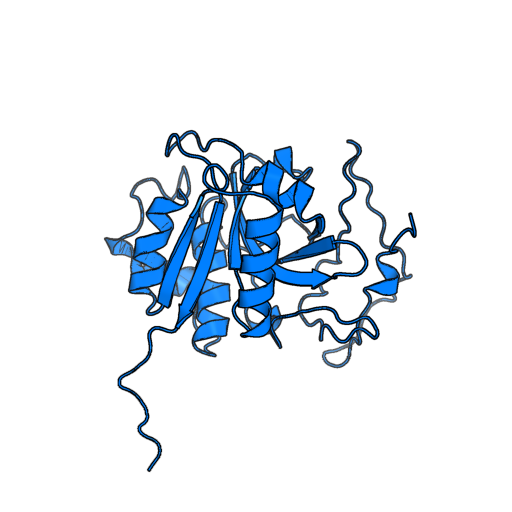 CA . SER A 1 92 ? 12.558 -8.649 -2.810 1.00 92.06 92 SER A CA 1
ATOM 684 C C . SER A 1 92 ? 12.343 -7.391 -3.647 1.00 92.06 92 SER A C 1
ATOM 686 O O . SER A 1 92 ? 12.143 -7.473 -4.861 1.00 92.06 92 SER A O 1
ATOM 688 N N . GLU A 1 93 ? 12.453 -6.224 -3.009 1.00 93.81 93 GLU A N 1
ATOM 689 C CA . GLU A 1 93 ? 12.481 -4.928 -3.693 1.00 93.81 93 GLU A CA 1
ATOM 690 C C . GLU A 1 93 ? 13.536 -4.912 -4.806 1.00 93.81 93 GLU A C 1
ATOM 692 O O . GLU A 1 93 ? 13.194 -4.703 -5.967 1.00 93.81 93 GLU A O 1
ATOM 697 N N . SER A 1 94 ? 14.785 -5.244 -4.477 1.00 93.75 94 SER A N 1
ATOM 698 C CA . SER A 1 94 ? 15.899 -5.380 -5.425 1.00 93.75 94 SER A CA 1
ATOM 699 C C . SER A 1 94 ? 15.587 -6.301 -6.614 1.00 93.75 94 SER A C 1
ATOM 701 O O . SER A 1 94 ? 15.786 -5.910 -7.766 1.00 93.75 94 SER A O 1
ATOM 703 N N . SER A 1 95 ? 15.025 -7.490 -6.367 1.00 94.75 95 SER A N 1
ATOM 704 C CA . SER A 1 95 ? 14.658 -8.424 -7.442 1.00 94.75 95 SER A CA 1
ATOM 705 C C . SER A 1 95 ? 13.561 -7.865 -8.359 1.00 94.75 95 SER A C 1
ATOM 707 O O . SER A 1 95 ? 13.568 -8.104 -9.568 1.00 94.75 95 SER A O 1
ATOM 709 N N . LEU A 1 96 ? 12.616 -7.096 -7.802 1.00 96.00 96 LEU A N 1
ATOM 710 C CA . LEU A 1 96 ? 11.558 -6.451 -8.572 1.00 96.00 96 LEU A CA 1
ATOM 711 C C . LEU A 1 96 ? 12.086 -5.263 -9.366 1.00 96.00 96 LEU A C 1
ATOM 713 O O . LEU A 1 96 ? 11.678 -5.107 -10.512 1.00 96.00 96 LEU A O 1
ATOM 717 N N . VAL A 1 97 ? 12.992 -4.463 -8.798 1.00 95.94 97 VAL A N 1
ATOM 718 C CA . VAL A 1 97 ? 13.650 -3.361 -9.513 1.00 95.94 97 VAL A CA 1
ATOM 719 C C . VAL A 1 97 ? 14.360 -3.889 -10.755 1.00 95.94 97 VAL A C 1
ATOM 721 O O . VAL A 1 97 ? 14.159 -3.351 -11.840 1.00 95.94 97 VAL A O 1
ATOM 724 N N . GLU A 1 98 ? 15.130 -4.970 -10.625 1.00 95.31 98 GLU A N 1
ATOM 725 C CA . GLU A 1 98 ? 15.824 -5.588 -11.758 1.00 95.31 98 GLU A CA 1
ATOM 726 C C . GLU A 1 98 ? 14.832 -6.138 -12.792 1.00 95.31 98 GLU A C 1
ATOM 728 O O . GLU A 1 98 ? 14.889 -5.792 -13.974 1.00 95.31 98 GLU A O 1
ATOM 733 N N . ARG A 1 99 ? 13.872 -6.957 -12.346 1.00 95.69 99 ARG A N 1
ATOM 734 C CA . ARG A 1 99 ? 12.913 -7.630 -13.232 1.00 95.69 99 ARG A CA 1
ATOM 735 C C . ARG A 1 99 ? 11.975 -6.660 -13.954 1.00 95.69 99 ARG A C 1
ATOM 737 O O . ARG A 1 99 ? 11.569 -6.934 -15.081 1.00 95.69 99 ARG A O 1
ATOM 744 N N . LEU A 1 100 ? 11.589 -5.568 -13.298 1.00 96.62 100 LEU A N 1
ATOM 745 C CA . LEU A 1 100 ? 10.596 -4.608 -13.789 1.00 96.62 100 LEU A CA 1
ATOM 746 C C . LEU A 1 100 ? 11.225 -3.316 -14.319 1.00 96.62 100 LEU A C 1
ATOM 748 O O . LEU A 1 100 ? 10.479 -2.406 -14.675 1.00 96.62 100 LEU A O 1
ATOM 752 N N . ALA A 1 101 ? 12.558 -3.239 -14.425 1.00 96.25 101 ALA A N 1
ATOM 753 C CA . ALA A 1 101 ? 13.294 -2.048 -14.856 1.00 96.25 101 ALA A CA 1
ATOM 754 C C . ALA A 1 101 ? 12.693 -1.323 -16.083 1.00 96.25 101 ALA A C 1
ATOM 756 O O . ALA A 1 101 ? 12.591 -0.098 -16.033 1.00 96.25 101 ALA A O 1
ATOM 757 N N . PRO A 1 102 ? 12.217 -2.011 -17.147 1.00 96.62 102 PRO A N 1
ATOM 758 C CA . PRO A 1 102 ? 11.624 -1.337 -18.309 1.00 96.62 102 PRO A CA 1
ATOM 759 C C . PRO A 1 102 ? 10.305 -0.594 -18.039 1.00 96.62 102 PRO A C 1
ATOM 761 O O . PRO A 1 102 ? 9.885 0.206 -18.869 1.00 96.62 102 PRO A O 1
ATOM 764 N N . LEU A 1 103 ? 9.625 -0.889 -16.926 1.00 96.44 103 LEU A N 1
ATOM 765 C CA . LEU A 1 103 ? 8.342 -0.292 -16.537 1.00 96.44 103 LEU A CA 1
ATOM 766 C C . LEU A 1 103 ? 8.487 0.762 -15.432 1.00 96.44 103 LEU A C 1
ATOM 768 O O . LEU A 1 103 ? 7.511 1.442 -15.113 1.00 96.44 103 LEU A O 1
ATOM 772 N N . LEU A 1 104 ? 9.670 0.885 -14.824 1.00 96.62 104 LEU A N 1
ATOM 773 C CA . LEU A 1 104 ? 9.902 1.845 -13.749 1.00 96.62 104 LEU A CA 1
ATOM 774 C C . LEU A 1 104 ? 9.885 3.283 -14.295 1.00 96.62 104 LEU A C 1
ATOM 776 O O . LEU A 1 104 ? 10.450 3.538 -15.362 1.00 96.62 104 LEU A O 1
ATOM 780 N N . PRO A 1 105 ? 9.290 4.248 -13.568 1.00 95.12 105 PRO A N 1
ATOM 781 C CA . PRO A 1 105 ? 9.405 5.658 -13.916 1.00 95.12 105 PRO A CA 1
ATOM 782 C C . PRO A 1 105 ? 10.870 6.098 -13.960 1.00 95.12 105 PRO A C 1
ATOM 784 O O . PRO A 1 105 ? 11.661 5.755 -13.080 1.00 95.12 105 PRO A O 1
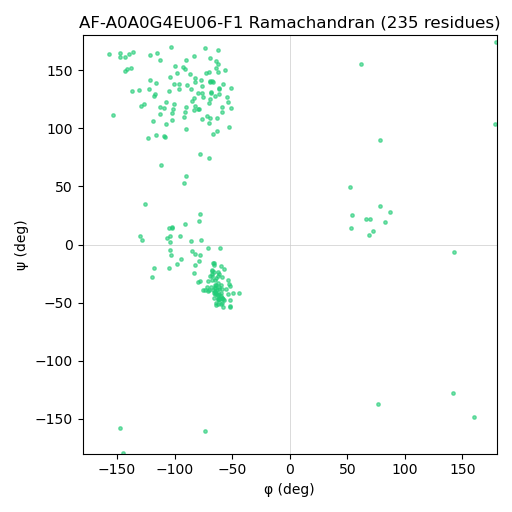ATOM 787 N N . SER A 1 106 ? 11.237 6.898 -14.961 1.00 93.94 106 SER A N 1
ATOM 788 C CA . SER A 1 106 ? 12.610 7.397 -15.111 1.00 93.94 106 SER A CA 1
ATOM 789 C C . SER A 1 106 ? 13.067 8.283 -13.946 1.00 93.94 106 SER A C 1
ATOM 791 O O . SER A 1 106 ? 14.262 8.429 -13.713 1.00 93.94 106 SER A O 1
ATOM 793 N N . ASP A 1 107 ? 12.122 8.884 -13.225 1.00 93.19 107 ASP A N 1
ATOM 794 C CA . ASP A 1 107 ? 12.323 9.743 -12.059 1.00 93.19 107 ASP A CA 1
ATOM 795 C C . ASP A 1 107 ? 12.042 9.030 -10.723 1.00 93.19 107 ASP A C 1
ATOM 797 O O . ASP A 1 107 ? 11.989 9.679 -9.678 1.00 93.19 107 ASP A O 1
ATOM 801 N N . LEU A 1 108 ? 11.947 7.692 -10.717 1.00 94.50 108 LEU A N 1
ATOM 802 C CA . LEU A 1 108 ? 11.744 6.890 -9.504 1.00 94.50 108 LEU A CA 1
ATOM 803 C C . LEU A 1 108 ? 12.728 7.260 -8.385 1.00 94.50 108 LEU A C 1
ATOM 805 O O . LEU A 1 108 ? 12.332 7.367 -7.228 1.00 94.50 108 LEU A O 1
ATOM 809 N N . ALA A 1 109 ? 14.001 7.484 -8.719 1.00 92.56 109 ALA A N 1
ATOM 810 C CA . ALA A 1 109 ? 15.055 7.788 -7.748 1.00 92.56 109 ALA A CA 1
ATOM 811 C C . ALA A 1 109 ? 14.887 9.149 -7.044 1.00 92.56 109 ALA A C 1
ATOM 813 O O . ALA A 1 109 ? 15.542 9.394 -6.034 1.00 92.56 109 ALA A O 1
ATOM 814 N N . THR A 1 110 ? 14.050 10.047 -7.573 1.00 92.00 110 THR A N 1
ATOM 815 C CA . THR A 1 110 ? 13.855 11.399 -7.028 1.00 92.00 110 THR A CA 1
ATOM 816 C C . THR A 1 110 ? 12.424 11.677 -6.587 1.00 92.00 110 THR A C 1
ATOM 818 O O . THR A 1 110 ? 12.235 12.484 -5.681 1.00 92.00 110 THR A O 1
ATOM 821 N N . LYS A 1 111 ? 11.428 11.023 -7.195 1.00 91.94 111 LYS A N 1
ATOM 822 C CA . LYS A 1 111 ? 10.004 11.273 -6.931 1.00 91.94 111 LYS A CA 1
ATOM 823 C C . LYS A 1 111 ? 9.232 10.089 -6.366 1.00 91.94 111 LYS A C 1
ATOM 825 O O . LYS A 1 111 ? 8.172 10.273 -5.780 1.00 91.94 111 LYS A O 1
ATOM 830 N N . GLY A 1 112 ? 9.738 8.874 -6.540 1.00 94.94 112 GLY A N 1
ATOM 831 C CA . GLY A 1 112 ? 8.952 7.679 -6.270 1.00 94.94 112 GLY A CA 1
ATOM 832 C C . GLY A 1 112 ? 7.947 7.395 -7.386 1.00 94.94 112 GLY A C 1
ATOM 833 O O . GLY A 1 112 ? 8.294 7.444 -8.566 1.00 94.94 112 GLY A O 1
ATOM 834 N N . MET A 1 113 ? 6.720 7.023 -7.016 1.00 95.81 113 MET A N 1
ATOM 835 C CA . MET A 1 113 ? 5.688 6.573 -7.953 1.00 95.81 113 MET A CA 1
ATOM 836 C C . MET A 1 113 ? 4.302 7.055 -7.533 1.00 95.81 113 MET A C 1
ATOM 838 O O . MET A 1 113 ? 3.994 7.128 -6.349 1.00 95.81 113 MET A O 1
ATOM 842 N N . THR A 1 114 ? 3.435 7.282 -8.511 1.00 97.94 114 THR A N 1
ATOM 843 C CA . THR A 1 114 ? 1.995 7.492 -8.312 1.00 97.94 114 THR A CA 1
ATOM 844 C C . THR A 1 114 ? 1.254 6.155 -8.205 1.00 97.94 114 THR A C 1
ATOM 846 O O . THR A 1 114 ? 1.738 5.113 -8.666 1.00 97.94 114 THR A O 1
ATOM 849 N N . LEU A 1 115 ? 0.030 6.169 -7.663 1.00 98.12 115 LEU A N 1
ATOM 850 C CA . LEU A 1 115 ? -0.825 4.975 -7.584 1.00 98.12 115 LEU A CA 1
ATOM 851 C C . LEU A 1 115 ? -1.041 4.332 -8.965 1.00 98.12 115 LEU A C 1
ATOM 853 O O . LEU A 1 115 ? -1.033 3.110 -9.093 1.00 98.12 115 LEU A O 1
ATOM 857 N N . GLN A 1 116 ? -1.199 5.148 -10.011 1.00 97.50 116 GLN A N 1
ATOM 858 C CA . GLN A 1 116 ? -1.429 4.689 -11.382 1.00 97.50 116 GLN A CA 1
ATOM 859 C C . GLN A 1 116 ? -0.179 4.067 -12.002 1.00 97.50 116 GLN A C 1
ATOM 861 O O . GLN A 1 116 ? -0.297 3.086 -12.734 1.00 97.50 116 GLN A O 1
ATOM 866 N N . GLN A 1 117 ? 1.008 4.600 -11.698 1.00 98.12 117 GLN A N 1
ATOM 867 C CA . GLN A 1 117 ? 2.269 4.021 -12.162 1.00 98.12 117 GLN A CA 1
ATOM 868 C C . GLN A 1 117 ? 2.550 2.662 -11.514 1.00 98.12 117 GLN A C 1
ATOM 870 O O . GLN A 1 117 ? 3.194 1.834 -12.144 1.00 98.12 117 GLN A O 1
ATOM 875 N N . LEU A 1 118 ? 2.045 2.388 -10.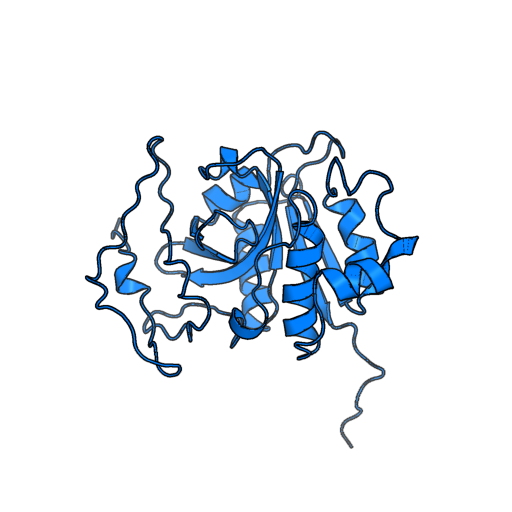305 1.00 98.44 118 LEU A N 1
ATOM 876 C CA . LEU A 1 118 ? 2.217 1.083 -9.655 1.00 98.44 118 LEU A CA 1
ATOM 877 C C . LEU A 1 118 ? 1.396 -0.040 -10.318 1.00 98.44 118 LEU A C 1
ATOM 879 O O . LEU A 1 118 ? 1.833 -1.189 -10.348 1.00 98.44 118 LEU A O 1
ATOM 883 N N . VAL A 1 119 ? 0.231 0.270 -10.892 1.00 97.69 119 VAL A N 1
ATOM 884 C CA . VAL A 1 119 ? -0.676 -0.716 -11.516 1.00 97.69 119 VAL A CA 1
ATOM 885 C C . VAL A 1 119 ? 0.008 -1.635 -12.545 1.00 97.69 119 VAL A C 1
ATOM 887 O O . VAL A 1 119 ? -0.105 -2.855 -12.398 1.00 97.69 119 VAL A O 1
ATOM 890 N N . PRO A 1 120 ? 0.732 -1.132 -13.567 1.00 97.62 120 PRO A N 1
ATOM 891 C CA . PRO A 1 120 ? 1.403 -2.002 -14.536 1.00 97.62 120 PRO A CA 1
ATOM 892 C C . PRO A 1 120 ? 2.507 -2.871 -13.916 1.00 97.62 120 PRO A C 1
ATOM 894 O O . PRO A 1 120 ? 2.745 -3.975 -14.400 1.00 97.62 120 PRO A O 1
ATOM 897 N N . LEU A 1 121 ? 3.156 -2.428 -12.833 1.00 98.19 121 LEU A N 1
ATOM 898 C CA . LEU A 1 121 ? 4.159 -3.232 -12.125 1.00 98.19 121 LEU A CA 1
ATOM 899 C C . LEU A 1 121 ? 3.503 -4.392 -11.371 1.00 98.19 121 LEU A C 1
ATOM 901 O O . LEU A 1 121 ? 4.034 -5.501 -11.389 1.00 98.19 121 LEU A O 1
ATOM 905 N N . VAL A 1 122 ? 2.341 -4.159 -10.749 1.00 97.81 122 VAL A N 1
ATOM 906 C CA . VAL A 1 122 ? 1.537 -5.225 -10.125 1.00 97.81 122 VAL A CA 1
ATOM 907 C C . VAL A 1 122 ? 1.176 -6.282 -11.172 1.00 97.81 122 VAL A C 1
ATOM 909 O O . VAL A 1 122 ? 1.374 -7.476 -10.946 1.00 97.81 122 VAL A O 1
ATOM 912 N N . ASP A 1 123 ? 0.711 -5.845 -12.346 1.00 97.00 123 ASP A N 1
ATOM 913 C CA . ASP A 1 123 ? 0.351 -6.746 -13.441 1.00 97.00 123 ASP A CA 1
ATOM 914 C C . ASP A 1 123 ? 1.546 -7.579 -13.939 1.00 97.00 123 ASP A C 1
ATOM 916 O O . ASP A 1 123 ? 1.458 -8.811 -14.049 1.00 97.00 123 ASP A O 1
ATOM 920 N N . ALA A 1 124 ? 2.684 -6.915 -14.162 1.00 96.25 124 ALA A N 1
ATOM 921 C CA . ALA A 1 124 ? 3.935 -7.532 -14.595 1.00 96.25 124 ALA A CA 1
ATOM 922 C C . ALA A 1 124 ? 4.567 -8.441 -13.524 1.00 96.25 124 ALA A C 1
ATOM 924 O O . ALA A 1 124 ? 5.303 -9.371 -13.856 1.00 96.25 124 ALA A O 1
ATOM 925 N N . ALA A 1 125 ? 4.235 -8.242 -12.245 1.00 95.19 125 ALA A N 1
ATOM 926 C CA . ALA A 1 125 ? 4.606 -9.141 -11.155 1.00 95.19 125 ALA A CA 1
ATOM 927 C C . ALA A 1 125 ? 3.749 -10.426 -11.093 1.00 95.19 125 ALA A C 1
ATOM 929 O O . ALA A 1 125 ? 3.927 -11.242 -10.183 1.00 95.19 125 ALA A O 1
ATOM 930 N N . GLY A 1 126 ? 2.838 -10.630 -12.053 1.00 94.56 126 GLY A N 1
ATOM 931 C CA . GLY A 1 126 ? 1.973 -11.810 -12.130 1.00 94.56 126 GLY A CA 1
ATOM 932 C C . GLY A 1 126 ? 0.728 -11.722 -11.243 1.00 94.56 126 GLY A C 1
ATOM 933 O O . GLY A 1 126 ? 0.125 -12.748 -10.930 1.00 94.56 126 GLY A O 1
ATOM 934 N N . LEU A 1 127 ? 0.345 -10.513 -10.833 1.00 96.06 127 LEU A N 1
ATOM 935 C CA . LEU A 1 127 ? -0.809 -10.242 -9.976 1.00 96.06 127 LEU A CA 1
ATOM 936 C C . LEU A 1 127 ? -1.880 -9.474 -10.753 1.00 96.06 127 LEU A C 1
ATOM 938 O O . LEU A 1 127 ? -1.597 -8.857 -11.772 1.00 96.06 127 LEU A O 1
ATOM 942 N N . ARG A 1 128 ? -3.127 -9.519 -10.299 1.00 97.19 128 ARG A N 1
ATOM 943 C CA . ARG A 1 128 ? -4.256 -8.781 -10.863 1.00 97.19 128 ARG A CA 1
ATOM 944 C C . ARG A 1 128 ? -4.539 -7.567 -9.968 1.00 97.19 128 ARG A C 1
ATOM 946 O O . ARG A 1 128 ? -5.056 -7.758 -8.866 1.00 97.19 128 ARG A O 1
ATOM 953 N N . PRO A 1 129 ? -4.213 -6.338 -10.406 1.00 97.75 129 PRO A N 1
ATOM 954 C CA . PRO A 1 129 ? -4.543 -5.136 -9.649 1.00 97.75 129 PRO A CA 1
ATOM 955 C C . PRO A 1 129 ? -6.031 -4.780 -9.777 1.00 97.75 129 PRO A C 1
ATOM 957 O O . PRO A 1 129 ? -6.577 -4.760 -10.880 1.00 97.75 129 PRO A O 1
ATOM 960 N N . SER A 1 130 ? -6.659 -4.418 -8.659 1.00 97.69 130 SER A N 1
ATOM 961 C CA . SER A 1 130 ? -7.915 -3.662 -8.609 1.00 97.69 130 SER A CA 1
ATOM 962 C C . SER A 1 130 ? -7.661 -2.349 -7.877 1.00 97.69 130 SER A C 1
ATOM 964 O O . SER A 1 130 ? -7.450 -2.341 -6.664 1.00 97.69 130 SER A O 1
ATOM 966 N N . THR A 1 131 ? -7.623 -1.250 -8.628 1.00 97.94 131 THR A N 1
ATOM 967 C CA . THR A 1 131 ? -7.256 0.079 -8.120 1.00 97.94 131 THR A CA 1
ATOM 968 C C . THR A 1 131 ? -8.492 0.883 -7.758 1.00 97.94 131 THR A C 1
ATOM 970 O O . THR A 1 131 ? -9.425 0.991 -8.552 1.00 97.94 131 THR A O 1
ATOM 973 N N . HIS A 1 132 ? -8.459 1.506 -6.587 1.00 98.25 132 HIS A N 1
ATOM 974 C CA . HIS A 1 132 ? -9.547 2.303 -6.045 1.00 98.25 132 HIS A CA 1
ATOM 975 C C . HIS A 1 132 ? -9.001 3.660 -5.614 1.00 98.25 132 HIS A C 1
ATOM 977 O O . HIS A 1 132 ? -8.130 3.732 -4.747 1.00 98.25 132 HIS A O 1
ATOM 983 N N . LEU A 1 133 ? -9.504 4.732 -6.223 1.00 98.44 133 LEU A N 1
ATOM 984 C CA . LEU A 1 133 ? -9.244 6.083 -5.742 1.00 98.44 133 LEU A CA 1
ATOM 985 C C . LEU A 1 133 ? -10.106 6.379 -4.525 1.00 98.44 133 LEU A C 1
ATOM 987 O O . LEU A 1 133 ? -11.283 6.017 -4.504 1.00 98.44 133 LEU A O 1
ATOM 991 N N . ALA A 1 134 ? -9.542 7.083 -3.548 1.00 97.81 134 ALA A N 1
ATOM 992 C CA . ALA A 1 134 ? -10.310 7.516 -2.389 1.00 97.81 134 ALA A CA 1
ATOM 993 C C . ALA A 1 134 ? -11.448 8.461 -2.807 1.00 97.81 134 ALA A C 1
ATOM 995 O O . ALA A 1 134 ? -12.592 8.230 -2.433 1.00 97.81 134 ALA A O 1
ATOM 996 N N . SER A 1 135 ? -11.182 9.419 -3.701 1.00 96.69 135 SER A N 1
ATOM 997 C CA . SER A 1 135 ? -12.196 10.381 -4.173 1.00 96.69 135 SER A CA 1
ATOM 998 C C . SER A 1 135 ? -13.416 9.754 -4.855 1.00 96.69 135 SER A C 1
ATOM 1000 O O . SER A 1 135 ? -14.444 10.412 -4.995 1.00 96.69 135 SER A O 1
ATOM 1002 N N . ASP A 1 136 ? -13.305 8.503 -5.308 1.00 96.25 136 ASP A N 1
ATOM 1003 C CA . ASP A 1 136 ? -14.358 7.808 -6.051 1.00 96.25 136 ASP A CA 1
ATOM 1004 C C . ASP A 1 136 ? -15.235 6.944 -5.121 1.00 96.25 136 ASP A C 1
ATOM 1006 O O . ASP A 1 136 ? -16.052 6.145 -5.588 1.00 96.25 136 ASP A O 1
ATOM 1010 N N . SER A 1 137 ? -15.046 7.044 -3.799 1.00 94.12 137 SER A N 1
ATOM 1011 C CA . SER A 1 137 ? -15.641 6.128 -2.828 1.00 94.12 137 SER A CA 1
ATOM 1012 C C . SER A 1 137 ? -15.987 6.786 -1.482 1.00 94.12 137 SER A C 1
ATOM 1014 O O . SER A 1 137 ? -16.249 7.983 -1.398 1.00 94.12 137 SER A O 1
ATOM 1016 N N . SER A 1 138 ? -16.085 5.968 -0.432 1.00 98.00 138 SER A N 1
ATOM 1017 C CA . SER A 1 138 ? -16.326 6.369 0.958 1.00 98.00 138 SER A CA 1
ATOM 1018 C C . SER A 1 138 ? -15.460 5.543 1.909 1.00 98.00 138 SER A C 1
ATOM 1020 O O . SER A 1 138 ? -14.968 4.470 1.541 1.00 98.00 138 SER A O 1
ATOM 1022 N N . VAL A 1 139 ? -15.312 6.000 3.156 1.00 98.06 139 VAL A N 1
ATOM 1023 C CA . VAL A 1 139 ? -14.615 5.233 4.200 1.00 98.06 139 VAL A CA 1
ATOM 1024 C C . VAL A 1 139 ? -15.292 3.882 4.456 1.00 98.06 139 VAL A C 1
ATOM 1026 O O . VAL A 1 139 ? -14.605 2.891 4.695 1.00 98.06 139 VAL A O 1
ATOM 1029 N N . GLU A 1 140 ? -16.622 3.804 4.352 1.00 98.31 140 GLU A N 1
ATOM 1030 C CA . GLU A 1 140 ? -17.388 2.560 4.455 1.00 98.31 140 GLU A CA 1
ATOM 1031 C C . GLU A 1 140 ? -17.018 1.575 3.352 1.00 98.31 140 GLU A C 1
ATOM 1033 O O . GLU A 1 140 ? -16.641 0.441 3.641 1.00 98.31 140 GLU A O 1
ATOM 1038 N N . ALA A 1 141 ? -17.043 2.026 2.100 1.00 98.12 141 ALA A N 1
ATOM 1039 C CA . ALA A 1 141 ? -16.698 1.186 0.962 1.00 98.12 141 ALA A CA 1
ATOM 1040 C C . ALA A 1 141 ? -15.222 0.748 0.986 1.00 98.12 141 ALA A C 1
ATOM 1042 O O . ALA A 1 141 ? -14.923 -0.406 0.676 1.00 98.12 141 ALA A O 1
ATOM 1043 N N . PHE A 1 142 ? -14.304 1.624 1.410 1.00 98.44 142 PHE A N 1
ATOM 1044 C CA . PHE A 1 142 ? -12.907 1.261 1.660 1.00 98.44 142 PHE A CA 1
ATOM 1045 C C . PHE A 1 142 ? -12.794 0.160 2.720 1.00 98.44 142 PHE A C 1
ATOM 1047 O O . PHE A 1 142 ? -12.153 -0.868 2.486 1.00 98.44 142 PHE A O 1
ATOM 1054 N N . ARG A 1 143 ? -13.454 0.347 3.869 1.00 98.25 143 ARG A N 1
ATOM 1055 C CA . ARG A 1 143 ? -13.435 -0.618 4.971 1.00 98.25 143 ARG A CA 1
ATOM 1056 C C . ARG A 1 143 ? -13.958 -1.977 4.523 1.00 98.25 143 ARG A C 1
ATOM 1058 O O . ARG A 1 143 ? -13.317 -2.992 4.801 1.00 98.25 143 ARG A O 1
ATOM 1065 N N . ASP A 1 144 ? -15.075 -1.999 3.806 1.00 98.12 144 ASP A N 1
ATOM 1066 C CA . ASP A 1 144 ? -15.696 -3.225 3.313 1.00 98.12 144 ASP A CA 1
ATOM 1067 C C . ASP A 1 144 ? -14.810 -3.937 2.288 1.00 98.12 144 ASP A C 1
ATOM 1069 O O . ASP A 1 144 ? -14.623 -5.154 2.378 1.00 98.12 144 ASP A O 1
ATOM 1073 N N . ALA A 1 145 ? -14.201 -3.189 1.362 1.00 98.19 145 ALA A N 1
ATOM 1074 C CA . ALA A 1 145 ? -13.282 -3.726 0.364 1.00 98.19 145 ALA A CA 1
ATOM 1075 C C . ALA A 1 145 ? -12.035 -4.349 1.015 1.00 98.19 145 ALA A C 1
ATOM 1077 O O . ALA A 1 145 ? -11.683 -5.496 0.714 1.00 98.19 145 ALA A O 1
ATOM 1078 N N . CYS A 1 146 ? -11.409 -3.647 1.965 1.00 97.88 146 CYS A N 1
ATOM 1079 C CA . CYS A 1 146 ? -10.278 -4.172 2.727 1.00 97.88 146 CYS A CA 1
ATOM 1080 C C . CYS A 1 146 ? -10.667 -5.402 3.546 1.00 97.88 146 CYS A C 1
ATOM 1082 O O . CYS A 1 146 ? -9.988 -6.422 3.466 1.00 97.88 146 CYS A O 1
ATOM 1084 N N . CYS A 1 147 ? -11.783 -5.364 4.277 1.00 96.81 147 CYS A N 1
ATOM 1085 C CA . CYS A 1 147 ? -12.261 -6.526 5.026 1.00 96.81 147 CYS A CA 1
ATOM 1086 C C . CYS A 1 147 ? -12.547 -7.721 4.107 1.00 96.81 147 CYS A C 1
ATOM 1088 O O . CYS A 1 147 ? -12.213 -8.858 4.430 1.00 96.81 147 CYS A O 1
ATOM 1090 N N . ALA A 1 148 ? -13.158 -7.507 2.944 1.00 97.00 148 ALA A N 1
ATOM 1091 C CA . ALA A 1 148 ? -13.379 -8.583 1.986 1.00 97.00 148 ALA A CA 1
ATOM 1092 C C . ALA A 1 148 ? -12.050 -9.186 1.502 1.00 97.00 148 ALA A C 1
ATOM 1094 O O . ALA A 1 148 ? -11.938 -10.409 1.421 1.00 97.00 148 ALA A O 1
ATOM 1095 N N . SER A 1 149 ? -11.052 -8.346 1.208 1.00 96.69 149 SER A N 1
ATOM 1096 C CA . SER A 1 149 ? -9.714 -8.766 0.773 1.00 96.69 149 SER A CA 1
ATOM 1097 C C . SER A 1 149 ? -8.978 -9.563 1.854 1.00 96.69 149 SER A C 1
ATOM 1099 O O . SER A 1 149 ? -8.543 -10.689 1.612 1.00 96.69 149 SER A O 1
ATOM 1101 N N . LEU A 1 150 ? -8.923 -9.036 3.080 1.00 94.44 150 LEU A N 1
ATOM 1102 C CA . LEU A 1 150 ? -8.233 -9.675 4.200 1.00 94.44 150 LEU A CA 1
ATOM 1103 C C . LEU A 1 150 ? -8.856 -11.038 4.560 1.00 94.44 150 LEU A C 1
ATOM 1105 O O . LEU A 1 150 ? -8.122 -11.965 4.889 1.00 94.44 150 LEU A O 1
ATOM 1109 N N . ARG A 1 151 ? -10.182 -11.225 4.407 1.00 93.75 151 ARG A N 1
ATOM 1110 C CA . ARG A 1 151 ? -10.847 -12.546 4.567 1.00 93.75 151 ARG A CA 1
ATOM 1111 C C . ARG A 1 151 ? -10.375 -13.589 3.565 1.00 93.75 151 ARG A C 1
ATOM 1113 O O . ARG A 1 151 ? -10.422 -14.775 3.870 1.00 93.75 151 ARG A O 1
ATOM 1120 N N . ARG A 1 152 ? -9.915 -13.161 2.390 1.00 93.81 152 ARG A N 1
ATOM 1121 C CA . ARG A 1 152 ? -9.310 -14.044 1.384 1.00 93.81 152 ARG A CA 1
ATOM 1122 C C . ARG A 1 152 ? -7.811 -14.258 1.614 1.00 93.81 152 ARG A C 1
ATOM 1124 O O . ARG A 1 152 ? -7.171 -14.906 0.796 1.00 93.81 152 ARG A O 1
ATOM 1131 N N . GLY A 1 153 ? -7.242 -13.706 2.689 1.00 91.81 153 GLY A N 1
ATOM 1132 C CA . GLY A 1 153 ? -5.798 -13.708 2.920 1.00 91.81 153 GLY A CA 1
ATOM 1133 C C . GLY A 1 153 ? -5.037 -12.808 1.943 1.00 91.81 153 GLY A C 1
ATOM 1134 O O . GLY A 1 153 ? -3.847 -13.014 1.730 1.00 91.81 153 GLY A O 1
ATOM 1135 N N . VAL A 1 154 ? -5.714 -11.830 1.331 1.00 94.88 154 VAL A N 1
ATOM 1136 C CA . VAL A 1 154 ? -5.110 -10.918 0.358 1.00 94.88 154 VAL A CA 1
ATOM 1137 C C . VAL A 1 154 ? -4.835 -9.570 1.033 1.00 94.88 154 VAL A C 1
ATOM 1139 O O . VAL A 1 154 ? -5.792 -8.875 1.400 1.00 94.88 154 VAL A O 1
ATOM 1142 N N . PRO A 1 155 ? -3.559 -9.179 1.211 1.00 95.62 155 PRO A N 1
ATOM 1143 C CA . PRO A 1 155 ? -3.208 -7.866 1.737 1.00 95.62 155 PRO A CA 1
ATOM 1144 C C . PRO A 1 155 ? -3.548 -6.758 0.737 1.00 95.62 155 PRO A C 1
ATOM 1146 O O . PRO A 1 155 ? -3.686 -7.001 -0.462 1.00 95.62 155 PRO A O 1
ATOM 1149 N N . VAL A 1 156 ? -3.657 -5.526 1.229 1.00 98.50 156 VAL A N 1
ATOM 1150 C CA . VAL A 1 156 ? -4.024 -4.365 0.405 1.00 98.50 156 VAL A CA 1
ATOM 1151 C C . VAL A 1 156 ? -2.887 -3.355 0.413 1.00 98.50 156 VAL A C 1
ATOM 1153 O O . VAL A 1 156 ? -2.430 -2.959 1.481 1.00 98.50 156 VAL A O 1
ATOM 1156 N N . ILE A 1 157 ? -2.437 -2.920 -0.763 1.00 98.75 157 ILE A N 1
ATOM 1157 C CA . ILE A 1 157 ? -1.478 -1.815 -0.871 1.00 98.75 157 ILE A CA 1
ATOM 1158 C C . ILE A 1 157 ? -2.254 -0.508 -0.726 1.00 98.75 157 ILE A C 1
ATOM 1160 O O . ILE A 1 157 ? -3.249 -0.311 -1.418 1.00 98.75 157 ILE A O 1
ATOM 1164 N N . VAL A 1 158 ? -1.796 0.398 0.131 1.00 98.75 158 VAL A N 1
ATOM 1165 C CA . VAL A 1 158 ? -2.380 1.734 0.304 1.00 98.75 158 VAL A CA 1
ATOM 1166 C C . VAL A 1 158 ? -1.371 2.801 -0.089 1.00 98.75 158 VAL A C 1
ATOM 1168 O O . VAL A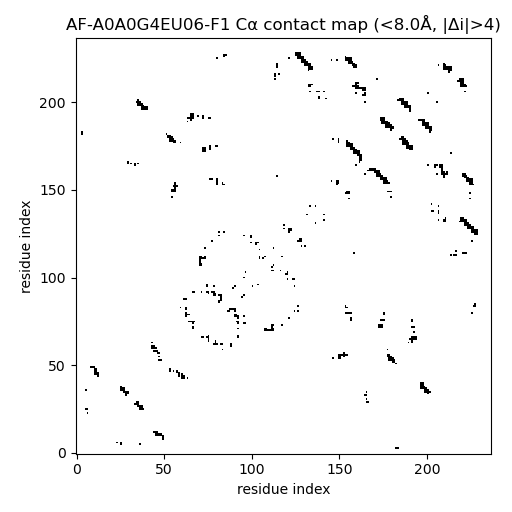 1 158 ? -0.195 2.694 0.246 1.00 98.75 158 VAL A O 1
ATOM 1171 N N . ASN A 1 159 ? -1.841 3.836 -0.776 1.00 98.69 159 ASN A N 1
ATOM 1172 C CA . ASN A 1 159 ? -1.122 5.067 -1.058 1.00 98.69 159 ASN A CA 1
ATOM 1173 C C . ASN A 1 159 ? -1.795 6.205 -0.298 1.00 98.69 159 ASN A C 1
ATOM 1175 O O . ASN A 1 159 ? -2.966 6.491 -0.532 1.00 98.69 159 ASN A O 1
ATOM 1179 N N . TYR A 1 160 ? -1.074 6.848 0.610 1.00 98.12 160 TYR A N 1
ATOM 1180 C CA . TYR A 1 160 ? -1.637 7.840 1.524 1.00 98.12 160 TYR A CA 1
ATOM 1181 C C . TYR A 1 160 ? -0.615 8.932 1.841 1.00 98.12 160 TYR A C 1
ATOM 1183 O O . TYR A 1 160 ? 0.572 8.779 1.561 1.00 98.12 160 TYR A O 1
ATOM 1191 N N . ASP A 1 161 ? -1.070 10.047 2.403 1.00 97.06 161 ASP A N 1
ATOM 1192 C CA . ASP A 1 161 ? -0.191 11.095 2.920 1.00 97.06 161 ASP A CA 1
ATOM 1193 C C . ASP A 1 161 ? 0.153 10.838 4.398 1.00 97.06 161 ASP A C 1
ATOM 1195 O O . ASP A 1 161 ? -0.732 10.806 5.258 1.00 97.06 161 ASP A O 1
ATOM 1199 N N . MET A 1 162 ? 1.441 10.647 4.703 1.00 93.19 162 MET A N 1
ATOM 1200 C CA . MET A 1 162 ? 1.908 10.345 6.064 1.00 93.19 162 MET A CA 1
ATOM 1201 C C . MET A 1 162 ? 1.579 11.464 7.052 1.00 93.19 162 MET A C 1
ATOM 1203 O O . MET A 1 162 ? 1.194 11.188 8.189 1.00 93.19 162 MET A O 1
ATOM 1207 N N . THR A 1 163 ? 1.685 12.722 6.619 1.00 91.25 163 THR A N 1
ATOM 1208 C CA . THR A 1 163 ? 1.443 13.879 7.487 1.00 91.25 163 THR A CA 1
ATOM 1209 C C . THR A 1 163 ? -0.039 14.007 7.826 1.00 91.25 163 THR A C 1
ATOM 1211 O O . THR A 1 163 ? -0.387 14.244 8.982 1.00 91.25 163 THR A O 1
ATOM 1214 N N . CYS A 1 164 ? -0.921 13.743 6.856 1.00 91.88 164 CYS A N 1
ATOM 1215 C CA . CYS A 1 164 ? -2.366 13.700 7.067 1.00 91.88 164 CYS A CA 1
ATOM 1216 C C . CYS A 1 164 ? -2.776 12.554 8.006 1.00 91.88 164 CYS A C 1
ATOM 1218 O O . CYS A 1 164 ? -3.652 12.731 8.854 1.00 91.88 164 CYS A O 1
ATOM 1220 N N . LEU A 1 165 ? -2.101 11.402 7.917 1.00 91.44 165 LEU A N 1
ATOM 1221 C CA . LEU A 1 165 ? -2.308 10.287 8.845 1.00 91.44 165 LEU A CA 1
ATOM 1222 C C . LEU A 1 165 ? -1.839 10.610 10.279 1.00 91.44 165 LEU A C 1
ATOM 1224 O O . LEU A 1 165 ? -2.297 9.992 11.243 1.00 91.44 165 LEU A O 1
ATOM 1228 N N . GLY A 1 166 ? -0.941 11.587 10.426 1.00 87.12 166 GLY A N 1
ATOM 1229 C CA . GLY A 1 166 ? -0.310 11.953 11.690 1.00 87.12 166 GLY A CA 1
ATOM 1230 C C . GLY A 1 166 ? 0.946 11.157 12.007 1.00 87.12 166 GLY A C 1
ATOM 1231 O O . GLY A 1 166 ? 1.217 10.935 13.185 1.00 87.12 166 GLY A O 1
ATOM 1232 N N . GLN A 1 167 ? 1.651 10.688 10.978 1.00 85.50 167 GLN A N 1
ATOM 1233 C CA . GLN A 1 167 ? 3.015 10.184 11.077 1.00 85.50 167 GLN A CA 1
ATOM 1234 C C . GLN A 1 167 ? 4.008 11.318 10.789 1.00 85.50 167 GLN A C 1
ATOM 1236 O O . GLN A 1 167 ? 3.726 12.243 10.024 1.00 85.50 167 GLN A O 1
ATOM 1241 N N . GLU A 1 168 ? 5.208 11.206 11.351 1.00 81.12 168 GLU A N 1
ATOM 1242 C CA . GLU A 1 168 ? 6.356 11.992 10.903 1.00 81.12 168 GLU A CA 1
ATOM 1243 C C . GLU A 1 168 ? 6.771 11.498 9.506 1.00 81.12 168 GLU A C 1
ATOM 1245 O O . GLU A 1 168 ? 6.970 10.301 9.304 1.00 81.12 168 GLU A O 1
ATOM 1250 N N . GLY A 1 169 ? 6.852 12.397 8.521 1.00 74.31 169 GLY A N 1
ATOM 1251 C CA . GLY A 1 169 ? 7.133 12.031 7.132 1.00 74.31 169 GLY A CA 1
ATOM 1252 C C . GLY A 1 169 ? 7.151 13.233 6.186 1.00 74.31 169 GLY A C 1
ATOM 1253 O O . GLY A 1 169 ? 6.856 14.357 6.589 1.00 74.31 169 GLY A O 1
ATOM 1254 N N . VAL A 1 170 ? 7.515 12.990 4.922 1.00 76.19 170 VAL A N 1
ATOM 1255 C CA . VAL A 1 170 ? 7.740 14.040 3.904 1.00 76.19 170 VAL A CA 1
ATOM 1256 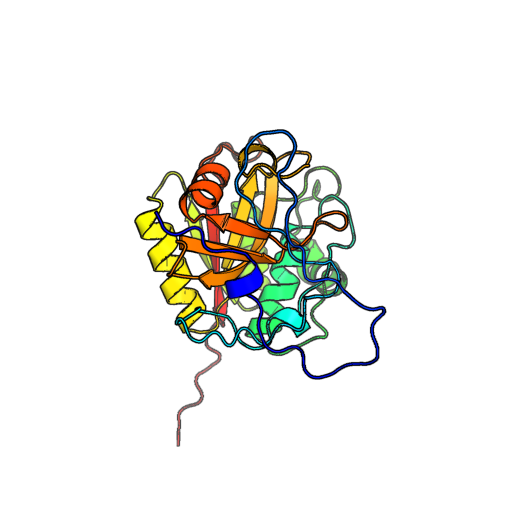C C . VAL A 1 170 ? 6.612 14.182 2.870 1.00 76.19 170 VAL A C 1
ATOM 1258 O O . VAL A 1 170 ? 6.723 15.013 1.972 1.00 76.19 170 VAL A O 1
ATOM 1261 N N . GLY A 1 171 ? 5.527 13.406 2.983 1.00 88.44 171 GLY A N 1
ATOM 1262 C CA . GLY A 1 171 ? 4.358 13.511 2.101 1.00 88.44 171 GLY A CA 1
ATOM 1263 C C . GLY A 1 171 ? 3.735 12.161 1.750 1.00 88.44 171 GLY A C 1
ATOM 1264 O O . GLY A 1 171 ? 3.394 11.375 2.636 1.00 88.44 171 GLY A O 1
ATOM 1265 N N . GLY A 1 172 ? 3.560 11.910 0.448 1.00 95.25 172 GLY A N 1
ATOM 1266 C CA . GLY A 1 172 ? 2.950 10.685 -0.074 1.00 95.25 172 GLY A CA 1
ATOM 1267 C C . GLY A 1 172 ? 3.799 9.437 0.171 1.00 95.25 172 GLY A C 1
ATOM 1268 O O . GLY A 1 172 ? 5.017 9.471 0.029 1.00 95.25 172 GLY A O 1
ATOM 1269 N N . HIS A 1 173 ? 3.141 8.329 0.502 1.00 97.25 173 HIS A N 1
ATOM 1270 C CA . HIS A 1 173 ? 3.788 7.070 0.860 1.00 97.25 173 HIS A CA 1
ATOM 1271 C C . HIS A 1 173 ? 2.966 5.856 0.426 1.00 97.25 173 HIS A C 1
ATOM 1273 O O . HIS A 1 173 ? 1.764 5.972 0.170 1.00 97.25 173 HIS A O 1
ATOM 1279 N N . PHE A 1 174 ? 3.617 4.696 0.344 1.00 98.31 174 PHE A N 1
ATOM 1280 C CA . PHE A 1 174 ? 2.981 3.402 0.112 1.00 98.31 174 PHE A CA 1
ATOM 1281 C C . PHE A 1 174 ? 3.312 2.444 1.247 1.00 98.31 174 PHE A C 1
ATOM 1283 O O . PHE A 1 174 ? 4.479 2.293 1.594 1.00 98.31 174 PHE A O 1
ATOM 1290 N N . SER A 1 175 ? 2.293 1.752 1.750 1.00 96.88 175 SER A N 1
ATOM 1291 C CA . SER A 1 175 ? 2.435 0.677 2.738 1.00 96.88 175 SER A CA 1
ATOM 1292 C C . SER A 1 175 ? 1.404 -0.420 2.484 1.00 96.88 175 SER A C 1
ATOM 1294 O O . SER A 1 175 ? 0.594 -0.335 1.557 1.00 96.88 175 SER A O 1
ATOM 1296 N N . VAL A 1 176 ? 1.405 -1.456 3.325 1.00 98.00 176 VAL A N 1
ATOM 1297 C CA . VAL A 1 176 ? 0.483 -2.590 3.201 1.00 98.00 176 VAL A CA 1
ATOM 1298 C C . VAL A 1 176 ? -0.439 -2.692 4.411 1.00 98.00 176 VAL A C 1
ATOM 1300 O O . VAL A 1 176 ? 0.017 -2.729 5.549 1.00 98.00 176 VAL A O 1
ATOM 1303 N N . VAL A 1 177 ? -1.744 -2.801 4.176 1.00 97.56 177 VAL A N 1
ATOM 1304 C CA . VAL A 1 177 ? -2.716 -3.212 5.193 1.00 97.56 177 VAL A CA 1
ATOM 1305 C C . VAL A 1 177 ? -2.655 -4.730 5.342 1.00 97.56 177 VAL A C 1
ATOM 1307 O O . VAL A 1 177 ? -2.964 -5.467 4.401 1.00 97.56 177 VAL A O 1
ATOM 1310 N N . GLY A 1 178 ? -2.266 -5.186 6.533 1.00 93.94 178 GLY A N 1
ATOM 1311 C CA . GLY A 1 178 ? -2.139 -6.611 6.860 1.00 93.94 178 GLY A CA 1
ATOM 1312 C C . GLY A 1 178 ? -3.250 -7.167 7.751 1.00 93.94 178 GLY A C 1
ATOM 1313 O O . GLY A 1 178 ? -3.457 -8.382 7.777 1.00 93.94 178 GLY A O 1
ATOM 1314 N N . ALA A 1 179 ? -3.966 -6.301 8.474 1.00 91.38 179 ALA A N 1
ATOM 1315 C CA . ALA A 1 179 ? -5.028 -6.713 9.387 1.00 91.38 179 ALA A CA 1
ATOM 1316 C C . ALA A 1 179 ? -6.048 -5.609 9.680 1.00 91.38 179 ALA A C 1
ATOM 1318 O O . ALA A 1 179 ? -5.781 -4.429 9.458 1.00 91.38 179 ALA A O 1
ATOM 1319 N N . TYR A 1 180 ? -7.196 -6.008 10.223 1.00 91.19 180 TYR A N 1
ATOM 1320 C CA . TYR A 1 180 ? -8.281 -5.149 10.677 1.00 91.19 180 TYR A CA 1
ATOM 1321 C C . TYR A 1 180 ? -8.832 -5.622 12.026 1.00 91.19 180 TYR A C 1
ATOM 1323 O O . TYR A 1 180 ? -9.149 -6.800 12.193 1.00 91.19 180 TYR A O 1
ATOM 1331 N N . ALA A 1 181 ? -8.983 -4.695 12.968 1.00 85.75 181 ALA A N 1
ATOM 1332 C CA . ALA A 1 181 ? -9.564 -4.911 14.287 1.00 85.75 181 ALA A CA 1
ATOM 1333 C C . ALA A 1 181 ? -10.961 -4.259 14.364 1.00 85.75 181 ALA A C 1
ATOM 1335 O O . ALA A 1 181 ? -11.054 -3.036 14.518 1.00 85.75 181 ALA A O 1
ATOM 1336 N N . PRO A 1 182 ? -12.059 -5.043 14.286 1.00 81.94 182 PRO A N 1
ATOM 1337 C CA . PRO A 1 182 ? -13.420 -4.498 14.274 1.00 81.94 182 PRO A CA 1
ATOM 1338 C C . PRO A 1 182 ? -13.825 -3.791 15.571 1.00 81.94 182 PRO A C 1
ATOM 1340 O O . PRO A 1 182 ? -14.611 -2.849 15.538 1.00 81.94 182 PRO A O 1
ATOM 1343 N N . SER A 1 183 ? -13.287 -4.220 16.718 1.00 79.69 183 SER A N 1
ATOM 1344 C CA . SER A 1 183 ? -13.623 -3.671 18.042 1.00 79.69 183 SER A CA 1
ATOM 1345 C C . SER A 1 183 ? -13.286 -2.185 18.190 1.00 79.69 183 SER A C 1
ATOM 1347 O O . SER A 1 183 ? -13.906 -1.487 18.994 1.00 79.69 183 SER A O 1
ATOM 1349 N N . CYS A 1 184 ? -12.314 -1.698 17.418 1.00 78.25 184 CYS A N 1
ATOM 1350 C CA . CYS A 1 184 ? -11.829 -0.324 17.470 1.00 78.25 184 CYS A CA 1
ATOM 1351 C C . CYS A 1 184 ? -11.747 0.362 16.101 1.00 78.25 184 CYS A C 1
ATOM 1353 O O . CYS A 1 184 ? -11.254 1.485 16.027 1.00 78.25 184 CYS A O 1
ATOM 1355 N N . ASP A 1 185 ? -12.253 -0.288 15.050 1.00 86.38 185 ASP A N 1
ATOM 1356 C CA . ASP A 1 185 ? -12.248 0.179 13.662 1.00 86.38 185 ASP A CA 1
ATOM 1357 C C . ASP A 1 185 ? -10.855 0.589 13.151 1.00 86.38 185 ASP A C 1
ATOM 1359 O O . ASP A 1 185 ? -10.669 1.684 12.612 1.00 86.38 185 ASP A O 1
ATOM 1363 N N . ARG A 1 186 ? -9.851 -0.278 13.351 1.00 91.94 186 ARG A N 1
ATOM 1364 C CA . ARG A 1 186 ? -8.452 0.012 12.990 1.00 91.94 186 ARG A CA 1
ATOM 1365 C C . ARG A 1 186 ? -7.859 -0.974 12.007 1.00 91.94 186 ARG A C 1
ATOM 1367 O O . ARG A 1 186 ? -8.050 -2.177 12.140 1.00 91.94 186 ARG A O 1
ATOM 1374 N N . PHE A 1 187 ? -7.058 -0.455 11.086 1.00 94.38 187 PHE A N 1
ATOM 1375 C CA . PHE A 1 187 ? -6.205 -1.228 10.194 1.00 94.38 187 PHE A CA 1
ATOM 1376 C C . PHE A 1 187 ? -4.762 -1.226 10.684 1.00 94.38 187 PHE A C 1
ATOM 1378 O O . PHE A 1 187 ? -4.245 -0.180 11.078 1.00 94.38 187 PHE A O 1
ATOM 1385 N N . LEU A 1 188 ? -4.113 -2.386 10.611 1.00 92.69 188 LEU A N 1
ATOM 1386 C CA . LEU A 1 188 ? -2.674 -2.518 10.796 1.00 92.69 188 LEU A CA 1
ATOM 1387 C C . LEU A 1 188 ? -1.964 -2.189 9.485 1.00 92.69 188 LEU A C 1
ATOM 1389 O O . LEU A 1 188 ? -2.098 -2.924 8.503 1.00 92.69 188 LEU A O 1
ATOM 1393 N N . LEU A 1 189 ? -1.181 -1.116 9.507 1.00 93.56 189 LEU A N 1
ATOM 1394 C CA . LEU A 1 189 ? -0.253 -0.722 8.459 1.00 93.56 189 LEU A CA 1
ATOM 1395 C C . LEU A 1 189 ? 1.120 -1.336 8.727 1.00 93.56 189 LEU A C 1
ATOM 1397 O O . LEU A 1 189 ? 1.812 -0.981 9.686 1.00 93.56 189 LEU A O 1
ATOM 1401 N N . LEU A 1 190 ? 1.515 -2.235 7.833 1.00 92.19 190 LEU A N 1
ATOM 1402 C CA . LEU A 1 190 ? 2.878 -2.712 7.680 1.00 92.19 190 LEU A CA 1
ATOM 1403 C C . LEU A 1 190 ? 3.673 -1.647 6.925 1.00 92.19 190 LEU A C 1
ATOM 1405 O O . LEU A 1 190 ? 3.857 -1.726 5.709 1.00 92.19 190 LEU A O 1
ATOM 1409 N N . ASP A 1 191 ? 4.052 -0.601 7.655 1.00 92.12 191 ASP A N 1
ATOM 1410 C CA . ASP A 1 191 ? 4.752 0.548 7.098 1.00 92.12 191 ASP A CA 1
ATOM 1411 C C . ASP A 1 191 ? 6.178 0.168 6.691 1.00 92.12 191 ASP A C 1
ATOM 1413 O O . ASP A 1 191 ? 6.964 -0.299 7.517 1.00 92.12 191 ASP A O 1
ATOM 1417 N N . VAL A 1 192 ? 6.514 0.351 5.416 1.00 92.88 192 VAL A N 1
ATOM 1418 C CA . VAL A 1 192 ? 7.819 -0.019 4.853 1.00 92.88 192 VAL A CA 1
ATOM 1419 C C . VAL A 1 192 ? 8.886 1.064 5.038 1.00 92.88 192 VAL A C 1
ATOM 1421 O O . VAL A 1 192 ? 10.050 0.799 4.757 1.00 92.88 192 VAL A O 1
ATOM 1424 N N . TRP A 1 193 ? 8.552 2.247 5.557 1.00 91.31 193 TRP A N 1
ATOM 1425 C CA . TRP A 1 193 ? 9.529 3.316 5.772 1.00 91.31 193 TRP A CA 1
ATOM 1426 C C . TRP A 1 193 ? 10.529 2.949 6.891 1.00 91.31 193 TRP A C 1
ATOM 1428 O O . TRP A 1 193 ? 10.089 2.508 7.958 1.00 91.31 193 TRP A O 1
ATOM 1438 N N . PRO A 1 194 ? 11.861 3.080 6.714 1.00 85.31 194 PRO A N 1
ATOM 1439 C CA . PRO A 1 194 ? 12.839 2.483 7.636 1.00 85.31 194 PRO A CA 1
ATOM 1440 C C . PRO A 1 194 ? 12.741 3.003 9.076 1.00 85.31 194 PRO A C 1
ATOM 1442 O O . PRO A 1 194 ? 12.902 2.245 10.037 1.00 85.31 194 PRO A O 1
ATOM 1445 N N . GLU A 1 195 ? 12.437 4.288 9.240 1.00 83.31 195 GLU A N 1
ATOM 1446 C CA . GLU A 1 195 ? 12.384 4.941 10.544 1.00 83.31 195 GLU A CA 1
ATOM 1447 C C . GLU A 1 195 ? 11.061 4.723 11.295 1.00 83.31 195 GLU A C 1
ATOM 1449 O O . GLU A 1 195 ? 11.038 4.893 12.519 1.00 83.31 195 GLU A O 1
ATOM 1454 N N . THR A 1 196 ? 9.981 4.308 10.621 1.00 79.56 196 THR A N 1
ATOM 1455 C CA . THR A 1 196 ? 8.648 4.222 11.238 1.00 79.56 196 THR A CA 1
ATOM 1456 C C . THR A 1 196 ? 8.392 2.887 11.950 1.00 79.56 196 THR A C 1
ATOM 1458 O O . THR A 1 196 ? 8.877 1.832 11.529 1.00 79.56 196 THR A O 1
ATOM 1461 N N . PRO A 1 197 ? 7.616 2.880 13.045 1.00 80.50 197 PRO A N 1
ATOM 1462 C CA . PRO A 1 197 ? 7.031 1.655 13.596 1.00 80.50 197 PRO A CA 1
ATOM 1463 C C . PRO A 1 197 ? 5.862 1.152 12.733 1.00 80.50 197 PRO A C 1
ATOM 1465 O O . PRO A 1 197 ? 5.362 1.883 11.878 1.00 80.50 197 PRO A O 1
ATOM 1468 N N . LEU A 1 198 ? 5.376 -0.070 12.986 1.00 84.00 198 LEU A N 1
ATOM 1469 C CA . LEU A 1 198 ? 4.067 -0.477 12.454 1.00 84.00 198 LEU A CA 1
ATOM 1470 C C . LEU A 1 198 ? 2.968 0.301 13.185 1.00 84.00 198 LEU A C 1
ATOM 1472 O O . LEU A 1 198 ? 3.114 0.640 14.363 1.00 84.00 198 LEU A O 1
ATOM 1476 N N . VAL A 1 199 ? 1.866 0.582 12.494 1.00 84.50 199 VAL A N 1
ATOM 1477 C CA . VAL A 1 199 ? 0.838 1.508 12.987 1.00 84.50 199 VAL A CA 1
ATOM 1478 C C . VAL A 1 199 ? -0.549 0.899 12.871 1.00 84.50 199 VAL A C 1
ATOM 1480 O O . VAL A 1 199 ? -0.936 0.430 11.807 1.00 84.50 199 VAL A O 1
ATOM 1483 N N . TRP A 1 200 ? -1.343 0.996 13.936 1.00 86.25 200 TRP A N 1
ATOM 1484 C CA . TRP A 1 200 ? -2.794 0.868 13.857 1.00 86.25 200 TRP A CA 1
ATOM 1485 C C . TRP A 1 200 ? -3.439 2.240 13.670 1.00 86.25 200 TRP A C 1
ATOM 1487 O O . TRP A 1 200 ? -3.496 3.052 14.603 1.00 86.25 200 TRP A O 1
ATOM 1497 N N . ALA A 1 201 ? -3.974 2.476 12.478 1.00 89.44 201 ALA A N 1
ATOM 1498 C CA . ALA A 1 201 ? -4.733 3.675 12.142 1.00 89.44 201 ALA A CA 1
ATOM 1499 C C . ALA A 1 201 ? -6.229 3.356 12.097 1.00 89.44 201 ALA A C 1
ATOM 1501 O O . ALA A 1 201 ? -6.613 2.273 11.658 1.00 89.44 201 ALA A O 1
ATOM 1502 N N . THR A 1 202 ? -7.089 4.285 12.526 1.00 90.81 202 THR A N 1
ATOM 1503 C CA . THR A 1 202 ? -8.534 4.102 12.302 1.00 90.81 202 THR A CA 1
ATOM 1504 C C . THR A 1 202 ? -8.851 4.098 10.807 1.00 90.81 202 THR A C 1
ATOM 1506 O O . THR A 1 202 ? -8.152 4.748 10.023 1.00 90.81 202 THR A O 1
ATOM 1509 N N . ALA A 1 203 ? -9.922 3.408 10.403 1.00 95.00 203 ALA A N 1
ATOM 1510 C CA . ALA A 1 203 ? -10.374 3.402 9.011 1.00 95.00 203 ALA A CA 1
ATOM 1511 C C . ALA A 1 203 ? -10.580 4.829 8.478 1.00 95.00 203 ALA A C 1
ATOM 1513 O O . ALA A 1 203 ? -10.128 5.148 7.382 1.00 95.00 203 ALA A O 1
ATOM 1514 N N . SER A 1 204 ? -11.178 5.708 9.288 1.00 95.56 204 SER A N 1
ATOM 1515 C CA . SER A 1 204 ? -11.415 7.111 8.933 1.00 95.56 204 SER A CA 1
ATOM 1516 C C . SER A 1 204 ? -10.132 7.924 8.769 1.00 95.56 204 SER A C 1
ATOM 1518 O O . SER A 1 204 ? -10.038 8.704 7.827 1.00 95.56 204 SER A O 1
ATOM 1520 N N . GLN A 1 205 ? -9.133 7.746 9.643 1.00 95.56 205 GLN A N 1
ATOM 1521 C CA . GLN A 1 205 ? -7.845 8.442 9.509 1.00 95.56 205 GLN A CA 1
ATOM 1522 C C . GLN A 1 205 ? -7.090 7.988 8.258 1.00 95.56 205 GLN A C 1
ATOM 1524 O O . GLN A 1 205 ? -6.600 8.822 7.501 1.00 95.56 205 GLN A O 1
ATOM 1529 N N . LEU A 1 206 ? -7.022 6.673 8.025 1.00 97.69 206 LEU A N 1
ATOM 1530 C CA . LEU A 1 206 ? -6.361 6.127 6.844 1.00 97.69 206 LEU A CA 1
ATOM 1531 C C . LEU A 1 206 ? -7.067 6.574 5.562 1.00 97.69 206 LEU A C 1
ATOM 1533 O O . LEU A 1 206 ? -6.408 7.006 4.622 1.00 97.69 206 LEU A O 1
ATOM 1537 N N . TYR A 1 207 ? -8.400 6.545 5.544 1.00 98.44 207 TYR A N 1
ATOM 1538 C CA . TYR A 1 207 ? -9.174 7.027 4.408 1.00 98.44 207 TYR A CA 1
ATOM 1539 C C . TYR A 1 207 ? -8.938 8.513 4.128 1.00 98.44 207 TYR A C 1
ATOM 1541 O O . TYR A 1 207 ? -8.645 8.865 2.992 1.00 98.44 207 TYR A O 1
ATOM 1549 N N . ALA A 1 208 ? -8.984 9.373 5.151 1.00 97.44 208 ALA A N 1
ATOM 1550 C CA . ALA A 1 208 ? -8.707 10.800 4.989 1.00 97.44 208 ALA A CA 1
ATOM 1551 C C . ALA A 1 208 ? -7.296 11.058 4.431 1.00 97.44 208 ALA A C 1
ATOM 1553 O O . ALA A 1 208 ? -7.124 11.918 3.574 1.00 97.44 208 ALA A O 1
ATOM 1554 N N . ALA A 1 209 ? -6.300 10.275 4.859 1.00 97.94 209 ALA A N 1
ATOM 1555 C CA . ALA A 1 209 ? -4.942 10.361 4.331 1.00 97.94 209 ALA A CA 1
ATOM 1556 C C . ALA A 1 209 ? -4.833 9.907 2.863 1.00 97.94 209 ALA A C 1
ATOM 1558 O O . ALA A 1 209 ? -3.993 10.427 2.126 1.00 97.94 209 ALA A O 1
ATOM 1559 N N . MET A 1 210 ? -5.671 8.965 2.417 1.00 98.62 210 MET A N 1
ATOM 1560 C CA . MET A 1 210 ? -5.772 8.564 1.007 1.00 98.62 210 MET A CA 1
ATOM 1561 C C . MET A 1 210 ? -6.582 9.560 0.162 1.00 98.62 210 MET A C 1
ATOM 1563 O O . MET A 1 210 ? -6.270 9.754 -1.009 1.00 98.62 210 MET A O 1
ATOM 1567 N N . ASP A 1 211 ? -7.579 10.234 0.739 1.00 98.12 211 ASP A N 1
ATOM 1568 C CA . ASP A 1 211 ? -8.416 11.248 0.069 1.00 98.12 211 ASP A CA 1
ATOM 1569 C C . ASP A 1 211 ? -7.721 12.616 -0.068 1.00 98.12 211 ASP A C 1
ATOM 1571 O O . ASP A 1 211 ? -8.329 13.682 -0.139 1.00 98.12 211 ASP A O 1
ATOM 1575 N N . THR A 1 212 ? -6.394 12.589 -0.106 1.00 97.94 212 THR A N 1
ATOM 1576 C CA . THR A 1 212 ? -5.544 13.733 -0.407 1.00 97.94 212 THR A CA 1
ATOM 1577 C C . THR A 1 212 ? -5.132 13.685 -1.874 1.00 97.94 212 THR A C 1
ATOM 1579 O O . THR A 1 212 ? -4.930 12.610 -2.443 1.00 97.94 212 THR A O 1
ATOM 1582 N N . ILE A 1 213 ? -4.962 14.852 -2.496 1.00 97.94 213 ILE A N 1
ATOM 1583 C CA . ILE A 1 213 ? -4.487 14.935 -3.881 1.00 97.94 213 ILE A CA 1
ATOM 1584 C C . ILE A 1 213 ? -2.982 14.673 -3.931 1.00 97.94 213 ILE A C 1
ATOM 1586 O O . ILE A 1 213 ? -2.202 15.255 -3.171 1.00 97.94 213 ILE A O 1
ATOM 1590 N N . ASP A 1 214 ? -2.579 13.781 -4.824 1.00 97.38 214 ASP A N 1
ATOM 1591 C CA . ASP A 1 214 ? -1.196 13.583 -5.228 1.00 97.38 214 ASP A CA 1
ATOM 1592 C C . ASP A 1 214 ? -0.847 14.593 -6.334 1.00 97.38 214 ASP A C 1
ATOM 1594 O O . ASP A 1 214 ? -1.523 14.683 -7.361 1.00 97.38 214 ASP A O 1
ATOM 1598 N N . GLY A 1 215 ? 0.197 15.389 -6.096 1.00 95.56 215 GLY A N 1
ATOM 1599 C CA . GLY A 1 215 ? 0.609 16.470 -6.987 1.00 95.56 215 GLY A CA 1
ATOM 1600 C C . GLY A 1 215 ? 1.184 15.994 -8.322 1.00 95.56 215 GLY A C 1
ATOM 1601 O O . GLY A 1 215 ? 1.057 16.718 -9.307 1.00 95.56 215 GLY A O 1
ATOM 1602 N N . ASP A 1 216 ? 1.773 14.795 -8.380 1.00 95.06 216 ASP A N 1
ATOM 1603 C CA . ASP A 1 216 ? 2.350 14.265 -9.622 1.00 95.06 216 ASP A CA 1
ATOM 1604 C C . ASP A 1 216 ? 1.270 13.680 -10.550 1.00 95.06 216 ASP A C 1
ATOM 1606 O O . ASP A 1 216 ? 1.384 13.777 -11.773 1.00 95.06 216 ASP A O 1
ATOM 1610 N N . SER A 1 217 ? 0.194 13.111 -9.991 1.00 96.31 217 SER A N 1
ATOM 1611 C CA . SER A 1 217 ? -0.920 12.542 -10.768 1.00 96.31 217 SER A CA 1
ATOM 1612 C C . SER A 1 217 ? -2.124 13.475 -10.929 1.00 96.31 217 SER A C 1
ATOM 1614 O O . SER A 1 217 ? -2.970 13.223 -11.790 1.00 96.31 217 SER A O 1
ATOM 1616 N N . ALA A 1 218 ? -2.227 14.530 -10.112 1.00 97.38 218 ALA A N 1
ATOM 1617 C CA . ALA A 1 218 ? -3.401 15.399 -9.980 1.00 97.38 218 ALA A CA 1
ATOM 1618 C C . ALA A 1 218 ? -4.707 14.639 -9.661 1.00 97.38 218 ALA A C 1
ATOM 1620 O O . ALA A 1 218 ? -5.808 15.103 -9.967 1.00 97.38 218 ALA A O 1
ATOM 1621 N N . ARG A 1 219 ? -4.593 13.455 -9.051 1.00 97.88 219 ARG A N 1
ATOM 1622 C CA . ARG A 1 219 ? -5.710 12.607 -8.619 1.00 97.88 219 ARG A CA 1
ATOM 1623 C C . ARG A 1 21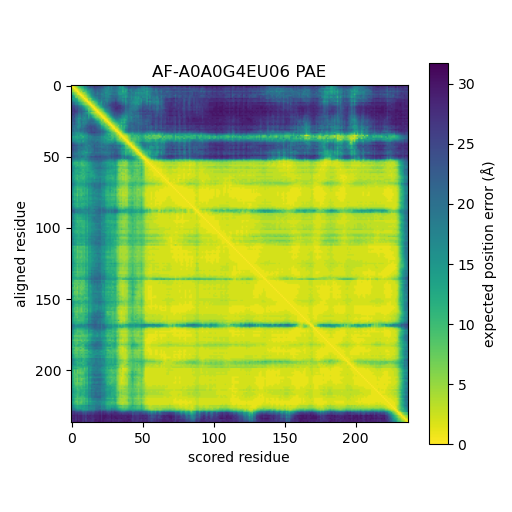9 ? -5.612 12.384 -7.116 1.00 97.88 219 ARG A C 1
ATOM 1625 O O . ARG A 1 219 ? -4.564 12.619 -6.518 1.00 97.88 219 ARG A O 1
ATOM 1632 N N . SER A 1 220 ? -6.703 11.941 -6.497 1.00 98.06 220 SER A N 1
ATOM 1633 C CA . SER A 1 220 ? -6.600 11.431 -5.130 1.00 98.06 220 SER A CA 1
ATOM 1634 C C . SER A 1 220 ? -5.681 10.210 -5.099 1.00 98.06 220 SER A C 1
ATOM 1636 O O . SER A 1 220 ? -5.495 9.516 -6.109 1.00 98.06 220 SER A O 1
ATOM 1638 N N . ARG A 1 221 ? -5.096 9.952 -3.931 1.00 98.50 221 ARG A N 1
ATOM 1639 C CA . ARG A 1 221 ? -4.443 8.674 -3.657 1.00 98.50 221 ARG A CA 1
ATOM 1640 C C . ARG A 1 221 ? -5.522 7.596 -3.444 1.00 98.50 221 ARG A C 1
ATOM 1642 O O . ARG A 1 221 ? -6.665 7.729 -3.890 1.00 98.50 221 ARG A O 1
ATOM 1649 N N . GLY A 1 222 ? -5.183 6.477 -2.814 1.00 98.56 222 GLY A N 1
ATOM 1650 C CA . GLY A 1 222 ? -6.120 5.363 -2.708 1.00 98.56 222 GLY A CA 1
ATOM 1651 C C . GLY A 1 222 ? -5.440 4.044 -2.411 1.00 98.56 222 GLY A C 1
ATOM 1652 O O . GLY A 1 222 ? -4.413 4.001 -1.743 1.00 98.56 222 GLY A O 1
ATOM 1653 N N . PHE A 1 223 ? -6.004 2.951 -2.909 1.00 98.81 223 PHE A N 1
ATOM 1654 C CA . PHE A 1 223 ? -5.519 1.611 -2.597 1.00 98.81 223 PHE A CA 1
ATOM 1655 C C . PHE A 1 223 ? -5.613 0.656 -3.786 1.00 98.81 223 PHE A C 1
ATOM 1657 O O . PHE A 1 223 ? -6.342 0.889 -4.753 1.00 98.81 223 PHE A O 1
ATOM 1664 N N . ILE A 1 224 ? -4.851 -0.434 -3.708 1.00 98.69 224 ILE A N 1
ATOM 1665 C CA . ILE A 1 224 ? -4.838 -1.521 -4.684 1.00 98.69 224 ILE A CA 1
ATOM 1666 C C . ILE A 1 224 ? -5.071 -2.838 -3.950 1.00 98.69 224 ILE A C 1
ATOM 1668 O O . ILE A 1 224 ? -4.285 -3.232 -3.084 1.00 98.69 224 ILE A O 1
ATOM 1672 N N . ILE A 1 225 ? -6.130 -3.543 -4.337 1.00 98.06 225 ILE A N 1
ATOM 1673 C CA . ILE A 1 225 ? -6.303 -4.957 -4.001 1.00 98.06 225 ILE A CA 1
ATOM 1674 C C . ILE A 1 225 ? -5.519 -5.768 -5.033 1.00 98.06 225 ILE A C 1
ATOM 1676 O O . ILE A 1 225 ? -5.692 -5.578 -6.238 1.00 98.06 225 ILE A O 1
ATOM 1680 N N . VAL A 1 226 ? -4.635 -6.645 -4.559 1.00 93.69 226 VAL A N 1
ATOM 1681 C CA . VAL A 1 226 ? -3.679 -7.382 -5.396 1.00 93.69 226 VAL A CA 1
ATOM 1682 C C . VAL A 1 226 ? -3.964 -8.876 -5.343 1.00 93.69 226 VAL A C 1
ATOM 1684 O O . VAL A 1 226 ? -3.515 -9.594 -4.456 1.00 93.69 226 VAL A O 1
ATOM 1687 N N . GLU A 1 227 ? -4.742 -9.366 -6.300 1.00 92.00 227 GLU A N 1
ATOM 1688 C CA . GLU A 1 227 ? -5.086 -10.786 -6.357 1.00 92.00 227 GLU A CA 1
ATOM 1689 C C . GLU A 1 227 ? -4.071 -11.565 -7.187 1.00 92.00 227 GLU A C 1
ATOM 1691 O O . GLU A 1 227 ? -3.373 -11.018 -8.040 1.00 92.00 227 GLU A O 1
ATOM 1696 N N . ARG A 1 228 ? -3.988 -12.877 -6.981 1.00 90.06 228 ARG A N 1
ATOM 1697 C CA . ARG A 1 228 ? -3.252 -13.722 -7.922 1.00 90.06 228 ARG A CA 1
ATOM 1698 C C . ARG A 1 228 ? -3.991 -13.721 -9.255 1.00 90.06 228 ARG A C 1
ATOM 1700 O O . ARG A 1 228 ? -5.214 -13.826 -9.289 1.00 90.06 228 ARG A O 1
ATOM 1707 N N . LYS A 1 229 ? -3.257 -13.660 -10.365 1.00 88.62 229 LYS A N 1
ATOM 1708 C CA . LYS A 1 229 ? -3.829 -14.104 -11.637 1.00 88.62 229 LYS A CA 1
ATOM 1709 C C . LYS A 1 229 ? -4.079 -15.605 -11.504 1.00 88.62 229 LYS A C 1
ATOM 1711 O O . LYS A 1 229 ? -3.168 -16.335 -11.106 1.00 88.62 229 LYS A O 1
ATOM 1716 N N . ASP A 1 230 ? -5.289 -16.062 -11.806 1.00 72.94 230 ASP A N 1
ATOM 1717 C CA . ASP A 1 230 ? -5.531 -17.493 -11.941 1.00 72.94 230 ASP A CA 1
ATOM 1718 C C . ASP A 1 230 ? -4.515 -18.046 -12.950 1.00 72.94 230 ASP A C 1
ATOM 1720 O O . ASP A 1 230 ? -4.413 -17.558 -14.080 1.00 72.94 230 ASP A O 1
ATOM 1724 N N . GLY A 1 231 ? -3.715 -19.029 -12.530 1.00 53.97 231 GLY A N 1
ATOM 1725 C CA . GLY A 1 231 ? -2.976 -19.850 -13.486 1.00 53.97 231 GLY A CA 1
ATOM 1726 C C . GLY A 1 231 ? -3.969 -20.611 -14.373 1.00 53.97 231 GLY A C 1
ATOM 1727 O O . GLY A 1 231 ? -5.154 -20.667 -14.034 1.00 53.97 231 GLY A O 1
ATOM 1728 N N . PRO A 1 232 ? -3.536 -21.233 -15.487 1.00 43.06 232 PRO A N 1
ATOM 1729 C CA . PRO A 1 232 ? -4.399 -22.184 -16.184 1.00 43.06 232 PRO A CA 1
ATOM 1730 C C . PRO A 1 232 ? -4.908 -23.183 -15.139 1.00 43.06 232 PRO A C 1
ATOM 1732 O O . PRO A 1 232 ? -4.106 -23.800 -14.436 1.00 43.06 232 PRO A O 1
ATOM 1735 N N . GLY A 1 233 ? -6.229 -23.205 -14.938 1.00 38.47 233 GLY A N 1
ATOM 1736 C CA . GLY A 1 233 ? -6.841 -23.797 -13.756 1.00 38.47 233 GLY A CA 1
ATOM 1737 C C . GLY A 1 233 ? -6.337 -25.213 -13.511 1.00 38.47 233 GLY A C 1
ATOM 1738 O O . GLY A 1 233 ? -6.289 -26.027 -14.433 1.00 38.47 233 GLY A O 1
ATOM 1739 N N . ARG A 1 234 ? -6.000 -25.530 -12.256 1.00 39.97 234 ARG A N 1
ATOM 1740 C CA . ARG A 1 234 ? -6.066 -26.926 -11.824 1.00 39.97 234 ARG A CA 1
ATOM 1741 C C . ARG A 1 234 ? -7.533 -27.320 -11.932 1.00 39.97 234 ARG A C 1
ATOM 1743 O O . ARG A 1 234 ? -8.323 -26.983 -11.056 1.00 39.97 234 ARG A O 1
ATOM 1750 N N . GLN A 1 235 ? -7.893 -27.970 -13.034 1.00 34.47 235 GLN A N 1
ATOM 1751 C CA . GLN A 1 235 ? -9.062 -28.831 -13.037 1.00 34.47 235 GLN A CA 1
ATOM 1752 C C . GLN A 1 235 ? -8.789 -29.885 -11.966 1.00 34.47 235 GLN A C 1
ATOM 1754 O O . GLN A 1 235 ? -7.757 -30.554 -11.980 1.00 34.47 235 GLN A O 1
ATOM 1759 N N . SER A 1 236 ? -9.645 -29.899 -10.954 1.00 36.03 236 SER A N 1
ATOM 1760 C CA . SER A 1 236 ? -9.773 -31.024 -10.047 1.00 36.03 236 SER A CA 1
ATOM 1761 C C . SER A 1 236 ? -10.247 -32.213 -10.877 1.00 36.03 236 SER A C 1
ATOM 1763 O O . SER A 1 236 ? -11.387 -32.193 -11.347 1.00 36.03 236 SER A O 1
ATOM 1765 N N . ASP A 1 237 ? -9.350 -33.172 -11.089 1.00 39.00 237 ASP A N 1
ATOM 1766 C CA . ASP A 1 237 ? -9.715 -34.548 -11.433 1.00 39.00 237 ASP A CA 1
ATOM 1767 C C . ASP A 1 237 ? -10.466 -35.207 -10.263 1.00 39.00 237 ASP A C 1
ATOM 1769 O O . ASP A 1 237 ? -10.134 -34.893 -9.090 1.00 39.00 237 ASP A O 1
#

Organism: Vitrella brassicaformis (strain CCMP3155) (NCBI:txid1169540)

Nearest PDB structures (foldseek):
  2bu3-assembly2_B  TM=9.300E-01  e=2.799E-16  Anabaena sp.
  2bu3-assembly1_A  TM=9.052E-01  e=1.957E-16  Anabaena sp.
  2btw-assembly2_B  TM=8.967E-01  e=1.244E-15  Nostoc sp. PCC 7120 = FACHB-418
  6tjl-assembly1_B  TM=9.073E-01  e=2.702E-15  Nostoc sp. PCC 7120 = FACHB-418
  2btw-assembly1_A  TM=9.064E-01  e=3.231E-15  Nostoc sp. PCC 7120 = FACHB-418